Protein AF-0000000083132810 (afdb_homodimer)

pLDDT: mean 92.07, std 9.81, range [39.31, 98.69]

Structure (mmCIF, N/CA/C/O backbone):
data_AF-0000000083132810-model_v1
#
loop_
_entity.id
_entity.type
_entity.pdbx_description
1 polymer 'Uncharacterized protein'
#
loop_
_atom_site.group_PDB
_atom_site.id
_atom_site.type_symbol
_atom_site.label_atom_id
_atom_site.label_alt_id
_atom_site.label_comp_id
_atom_site.label_asym_id
_atom_site.label_entity_id
_atom_site.label_seq_id
_atom_site.pdbx_PDB_ins_code
_atom_site.Cartn_x
_atom_site.Cartn_y
_atom_site.Cartn_z
_atom_site.occupancy
_atom_site.B_iso_or_equiv
_atom_site.auth_seq_id
_atom_site.auth_comp_id
_atom_site.auth_asym_id
_atom_site.auth_atom_id
_atom_site.pdbx_PDB_model_num
ATOM 1 N N . MET A 1 1 ? 15.227 9.133 -7.102 1 39.31 1 MET A N 1
ATOM 2 C CA . MET A 1 1 ? 14.492 7.969 -6.605 1 39.31 1 MET A CA 1
ATOM 3 C C . MET A 1 1 ? 13.773 8.297 -5.301 1 39.31 1 MET A C 1
ATOM 5 O O . MET A 1 1 ? 14.383 8.812 -4.363 1 39.31 1 MET A O 1
ATOM 9 N N . GLY A 1 2 ? 12.531 8.625 -5.359 1 60.19 2 GLY A N 1
ATOM 10 C CA . GLY A 1 2 ? 12.016 9.273 -4.16 1 60.19 2 GLY A CA 1
ATOM 11 C C . GLY A 1 2 ? 12.32 8.492 -2.891 1 60.19 2 GLY A C 1
ATOM 12 O O . GLY A 1 2 ? 12.555 7.285 -2.938 1 60.19 2 GLY A O 1
ATOM 13 N N . GLN A 1 3 ? 12.664 9.102 -1.804 1 83.5 3 GLN A N 1
ATOM 14 C CA . GLN A 1 3 ? 13.07 8.5 -0.539 1 83.5 3 GLN A CA 1
ATOM 15 C C . GLN A 1 3 ? 11.984 7.578 0.009 1 83.5 3 GLN A C 1
ATOM 17 O O . GLN A 1 3 ? 10.797 7.914 -0.032 1 83.5 3 GLN A O 1
ATOM 22 N N . VAL A 1 4 ? 12.336 6.277 0.163 1 93.88 4 VAL A N 1
ATOM 23 C CA . VAL A 1 4 ? 11.43 5.332 0.803 1 93.88 4 VAL A CA 1
ATOM 24 C C . VAL A 1 4 ? 11.234 5.711 2.27 1 93.88 4 VAL A C 1
ATOM 26 O O . VAL A 1 4 ? 12.203 5.805 3.025 1 93.88 4 VAL A O 1
ATOM 29 N N . ARG A 1 5 ? 10.016 6.055 2.582 1 97 5 ARG A N 1
ATOM 30 C CA . ARG A 1 5 ? 9.664 6.492 3.93 1 97 5 ARG A CA 1
ATOM 31 C C . ARG A 1 5 ? 8.414 5.766 4.434 1 97 5 ARG A C 1
ATOM 33 O O . ARG A 1 5 ? 7.707 5.125 3.654 1 97 5 ARG A O 1
ATOM 40 N N . PRO A 1 6 ? 8.125 5.793 5.773 1 98.19 6 PRO A N 1
ATOM 41 C CA . PRO A 1 6 ? 6.934 5.141 6.32 1 98.19 6 PRO A CA 1
ATOM 42 C C . PRO A 1 6 ? 5.637 5.684 5.723 1 98.19 6 PRO A C 1
ATOM 44 O O . PRO A 1 6 ? 5.492 6.895 5.555 1 98.19 6 PRO A O 1
ATOM 47 N N . ALA A 1 7 ? 4.766 4.723 5.418 1 98.44 7 ALA A N 1
ATOM 48 C CA . ALA A 1 7 ? 3.451 5.105 4.914 1 98.44 7 ALA A CA 1
ATOM 49 C C . ALA A 1 7 ? 2.652 5.852 5.98 1 98.44 7 ALA A C 1
ATOM 51 O O . ALA A 1 7 ? 2.66 5.469 7.152 1 98.44 7 ALA A O 1
ATOM 52 N N . ALA A 1 8 ? 2.012 6.93 5.582 1 98.62 8 ALA A N 1
ATOM 53 C CA . ALA A 1 8 ? 1.156 7.676 6.5 1 98.62 8 ALA A CA 1
ATOM 54 C C . ALA A 1 8 ? -0.256 7.098 6.527 1 98.62 8 ALA A C 1
ATOM 56 O O . ALA A 1 8 ? -0.741 6.582 5.52 1 98.62 8 ALA A O 1
ATOM 57 N N . ARG A 1 9 ? -0.935 7.23 7.648 1 98.25 9 ARG A N 1
ATOM 58 C CA . ARG A 1 9 ? -2.285 6.73 7.879 1 98.25 9 ARG A CA 1
ATOM 59 C C . ARG A 1 9 ? -3.135 7.758 8.617 1 98.25 9 ARG A C 1
ATOM 61 O O . ARG A 1 9 ? -2.607 8.719 9.18 1 98.25 9 ARG A O 1
ATOM 68 N N . LYS A 1 10 ? -4.449 7.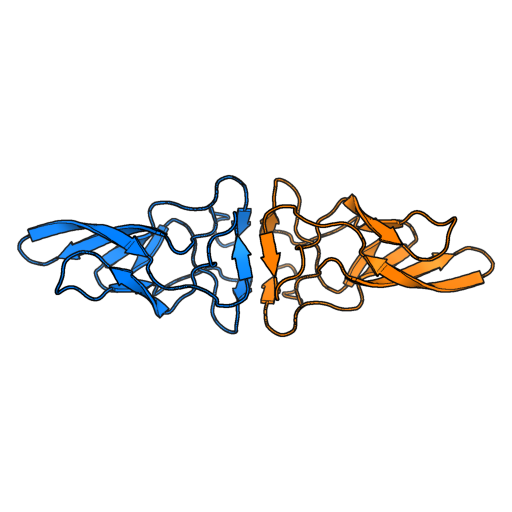535 8.461 1 97.94 10 LYS A N 1
ATOM 69 C CA . LYS A 1 10 ? -5.316 8.281 9.367 1 97.94 10 LYS A CA 1
ATOM 70 C C . LYS A 1 10 ? -4.84 8.164 10.812 1 97.94 10 LYS A C 1
ATOM 72 O O . LYS A 1 10 ? -4.523 7.062 11.273 1 97.94 10 LYS A O 1
ATOM 77 N N . GLY A 1 11 ? -4.797 9.289 11.484 1 96.62 11 GLY A N 1
ATOM 78 C CA . GLY A 1 11 ? -4.395 9.297 12.883 1 96.62 11 GLY A CA 1
ATOM 79 C C . GLY A 1 11 ? -2.932 9.648 13.086 1 96.62 11 GLY A C 1
ATOM 80 O O . GLY A 1 11 ? -2.518 10.008 14.188 1 96.62 11 GLY A O 1
ATOM 81 N N . ASP A 1 12 ? -2.104 9.539 12.086 1 97.94 12 ASP A N 1
ATOM 82 C CA . ASP A 1 12 ? -0.689 9.883 12.195 1 97.94 12 ASP A CA 1
ATOM 83 C C . ASP A 1 12 ? -0.506 11.375 12.469 1 97.94 12 ASP A C 1
ATOM 85 O O . ASP A 1 12 ? -1.326 12.188 12.047 1 97.94 12 ASP A O 1
ATOM 89 N N . SER A 1 13 ? 0.532 11.719 13.141 1 96.75 13 SER A N 1
ATOM 90 C CA . SER A 1 13 ? 0.801 13.086 13.594 1 96.75 13 SER A CA 1
ATOM 91 C C . SER A 1 13 ? 1.258 13.969 12.438 1 96.75 13 SER A C 1
ATOM 93 O O . SER A 1 13 ? 1.888 13.484 11.492 1 96.75 13 SER A O 1
ATOM 95 N N . THR A 1 14 ? 0.948 15.188 12.508 1 95.38 14 THR A N 1
ATOM 96 C CA . THR A 1 14 ? 1.347 16.203 11.547 1 95.38 14 THR A CA 1
ATOM 97 C C . THR A 1 14 ? 1.727 17.5 12.258 1 95.38 14 THR A C 1
ATOM 99 O O . THR A 1 14 ? 1.513 17.641 13.461 1 95.38 14 THR A O 1
ATOM 102 N N . THR A 1 15 ? 2.332 18.375 11.508 1 92.56 15 THR A N 1
ATOM 103 C CA . THR A 1 15 ? 2.605 19.719 11.984 1 92.56 15 THR A CA 1
ATOM 104 C C . THR A 1 15 ? 2.049 20.766 11.016 1 92.56 15 THR A C 1
ATOM 106 O O . THR A 1 15 ? 1.761 20.438 9.859 1 92.56 15 THR A O 1
ATOM 109 N N . ALA A 1 16 ? 1.765 21.859 11.492 1 89.25 16 ALA A N 1
ATOM 110 C CA . ALA A 1 16 ? 1.387 23.031 10.695 1 89.25 16 ALA A CA 1
ATOM 111 C C . ALA A 1 16 ? 2.066 24.297 11.211 1 89.25 16 ALA A C 1
ATOM 113 O O . ALA A 1 16 ? 2.303 24.438 12.414 1 89.25 16 ALA A O 1
ATOM 114 N N . ASN A 1 17 ? 2.42 25.125 10.336 1 88.69 17 ASN A N 1
ATOM 115 C CA . ASN A 1 17 ? 2.92 26.453 10.68 1 88.69 17 ASN A CA 1
ATOM 116 C C . ASN A 1 17 ? 1.828 27.516 10.57 1 88.69 17 ASN A C 1
ATOM 118 O O . ASN A 1 17 ? 1.388 27.844 9.469 1 88.69 17 ASN A O 1
ATOM 122 N N . VAL A 1 18 ? 1.399 28 11.727 1 82.25 18 VAL A N 1
ATOM 123 C CA . VAL A 1 18 ? 0.306 28.969 11.75 1 82.25 18 VAL A CA 1
ATOM 124 C C . VAL A 1 18 ? 0.846 30.344 12.102 1 82.25 18 VAL A C 1
ATOM 126 O O . VAL A 1 18 ? 1.66 30.484 13.016 1 82.25 18 VAL A O 1
ATOM 129 N N . ALA A 1 19 ? 0.43 31.219 11.32 1 81.69 19 ALA A N 1
ATOM 130 C CA . ALA A 1 19 ? 0.872 32.594 11.547 1 81.69 19 ALA A CA 1
ATOM 131 C C . ALA A 1 19 ? 0.627 33 12.992 1 81.69 19 ALA A C 1
ATOM 133 O O . ALA A 1 19 ? -0.44 32.75 13.555 1 81.69 19 ALA A O 1
ATOM 134 N N . ASN A 1 20 ? 1.601 33.688 13.648 1 83.88 20 ASN A N 1
ATOM 135 C CA . ASN A 1 20 ? 1.548 34.312 14.969 1 83.88 20 ASN A CA 1
ATOM 136 C C . ASN A 1 20 ? 1.507 33.25 16.078 1 83.88 20 ASN A C 1
ATOM 138 O O . ASN A 1 20 ? 1.539 33.594 17.266 1 83.88 20 ASN A O 1
ATOM 142 N N . ILE A 1 21 ? 1.233 32.094 15.852 1 81.75 21 ILE A N 1
ATOM 143 C CA . ILE A 1 21 ? 1.185 31.016 16.859 1 81.75 21 ILE A CA 1
ATOM 144 C C . ILE A 1 21 ? 2.465 30.188 16.781 1 81.75 21 ILE A C 1
ATOM 146 O O . ILE A 1 21 ? 3.029 29.828 17.828 1 81.75 21 ILE A O 1
ATOM 150 N N . GLY A 1 22 ? 2.982 29.938 15.531 1 87.38 22 GLY A N 1
ATOM 151 C CA . GLY A 1 22 ? 4.137 29.078 15.328 1 87.38 22 GLY A CA 1
ATOM 152 C C . GLY A 1 22 ? 3.768 27.672 14.867 1 87.38 22 GLY A C 1
ATOM 153 O O . GLY A 1 22 ? 2.756 27.484 14.188 1 87.38 22 GLY A O 1
ATOM 154 N N . VAL A 1 23 ? 4.645 26.703 15.156 1 88.06 23 VAL A N 1
ATOM 155 C CA . VAL A 1 23 ? 4.434 25.312 14.742 1 88.06 23 VAL A CA 1
ATOM 156 C C . VAL A 1 23 ? 3.482 24.625 15.719 1 88.06 23 VAL A C 1
ATOM 158 O O . VAL A 1 23 ? 3.707 24.641 16.938 1 88.06 23 VAL A O 1
ATOM 161 N N . ILE A 1 24 ? 2.412 24.141 15.18 1 88.88 24 ILE A N 1
ATOM 162 C CA . ILE A 1 24 ? 1.468 23.406 16.016 1 88.88 24 ILE A CA 1
ATOM 163 C C . ILE A 1 24 ? 1.356 21.969 15.523 1 88.88 24 ILE A C 1
ATOM 165 O O . ILE A 1 24 ? 1.642 21.688 14.359 1 88.88 24 ILE A O 1
ATOM 169 N N . GLY A 1 25 ? 0.941 21.078 16.484 1 90.94 25 GLY A N 1
ATOM 170 C CA . GLY A 1 25 ? 0.773 19.672 16.156 1 90.94 25 GLY A CA 1
ATOM 171 C C . GLY A 1 25 ? -0.665 19.297 15.859 1 90.94 25 GLY A C 1
ATOM 172 O O . GLY A 1 25 ? -1.597 19.922 16.375 1 90.94 25 GLY A O 1
ATOM 173 N N . GLY A 1 26 ? -0.795 18.328 14.953 1 92.5 26 GLY A N 1
ATOM 174 C CA . GLY A 1 26 ? -2.088 17.734 14.641 1 92.5 26 GLY A CA 1
ATOM 175 C C . GLY A 1 26 ? -1.996 16.297 14.188 1 92.5 26 GLY A C 1
ATOM 176 O O . GLY A 1 26 ? -1.028 15.602 14.5 1 92.5 26 GLY A O 1
ATOM 177 N N . HIS A 1 27 ? -3.131 15.844 13.648 1 94.44 27 HIS A N 1
ATOM 178 C CA . HIS A 1 27 ? -3.164 14.469 13.141 1 94.44 27 HIS A CA 1
ATOM 179 C C . HIS A 1 27 ? -4.016 14.375 11.875 1 94.44 27 HIS A C 1
ATOM 181 O O . HIS A 1 27 ? -4.914 15.188 11.664 1 94.44 27 HIS A O 1
ATOM 187 N N . LEU A 1 28 ? -3.674 13.406 11.008 1 96.12 28 LEU A N 1
ATOM 188 C CA . LEU A 1 28 ? -4.48 13.148 9.812 1 96.12 28 LEU A CA 1
ATOM 189 C C . LEU A 1 28 ? -5.848 12.594 10.195 1 96.12 28 LEU A C 1
ATOM 191 O O . LEU A 1 28 ? -5.949 11.719 11.062 1 96.12 28 LEU A O 1
ATOM 195 N N . ILE A 1 29 ? -6.93 13.086 9.531 1 95.06 29 ILE A N 1
ATOM 196 C CA . ILE A 1 29 ? -8.266 12.602 9.852 1 95.06 29 ILE A CA 1
ATOM 197 C C . ILE A 1 29 ? -8.883 11.945 8.625 1 95.06 29 ILE A C 1
ATOM 199 O O . ILE A 1 29 ? -9.891 11.242 8.727 1 95.06 29 ILE A O 1
ATOM 203 N N . GLY A 1 30 ? -8.312 12.164 7.465 1 95.38 30 GLY A N 1
ATOM 204 C CA . GLY A 1 30 ? -8.766 11.5 6.254 1 95.38 30 GLY A CA 1
ATOM 205 C C . GLY A 1 30 ? -7.938 10.281 5.902 1 95.38 30 GLY A C 1
ATOM 206 O O . GLY A 1 30 ? -6.844 10.086 6.434 1 95.38 30 GLY A O 1
ATOM 207 N N . GLY A 1 31 ? -8.523 9.477 4.945 1 97.31 31 GLY A N 1
ATOM 208 C CA . GLY A 1 31 ? -7.848 8.273 4.477 1 97.31 31 GLY A CA 1
ATOM 209 C C . GLY A 1 31 ? -8.688 7.465 3.504 1 97.31 31 GLY A C 1
ATOM 210 O O . GLY A 1 31 ? -9.844 7.805 3.24 1 97.31 31 GLY A O 1
ATOM 211 N N . SER A 1 32 ? -8.062 6.488 2.969 1 98.12 32 SER A N 1
ATOM 212 C CA . SER A 1 32 ? -8.711 5.617 1.99 1 98.12 32 SER A CA 1
ATOM 213 C C . SER A 1 32 ? -9.867 4.852 2.611 1 98.12 32 SER A C 1
ATOM 215 O O . SER A 1 32 ? -9.789 4.41 3.76 1 98.12 32 SER A O 1
ATOM 217 N N . PRO A 1 33 ? -10.984 4.59 1.935 1 96.69 33 PRO A N 1
ATOM 218 C CA . PRO A 1 33 ? -12.102 3.809 2.469 1 96.69 33 PRO A CA 1
ATOM 219 C C . PRO A 1 33 ? -11.852 2.303 2.4 1 96.69 33 PRO A C 1
ATOM 221 O O . PRO A 1 33 ? -12.578 1.524 3.023 1 96.69 33 PRO A O 1
ATOM 224 N N . ASP A 1 34 ? -10.883 1.839 1.678 1 95.75 34 ASP A N 1
ATOM 225 C CA . ASP A 1 34 ? -10.789 0.399 1.452 1 95.75 34 ASP A CA 1
ATOM 226 C C . ASP A 1 34 ? -9.336 -0.065 1.46 1 95.75 34 ASP A C 1
ATOM 228 O O . ASP A 1 34 ? -9.047 -1.209 1.105 1 95.75 34 ASP A O 1
ATOM 232 N N . VAL A 1 35 ? -8.359 0.734 1.663 1 96.62 35 VAL A N 1
ATOM 233 C CA . VAL A 1 35 ? -6.957 0.383 1.864 1 96.62 35 VAL A CA 1
ATOM 234 C C . VAL A 1 35 ? -6.551 0.676 3.307 1 96.62 35 VAL A C 1
ATOM 236 O O . VAL A 1 35 ? -6.613 1.823 3.756 1 96.62 35 VAL A O 1
ATOM 239 N N . PHE A 1 36 ? -6.164 -0.345 4.059 1 96.88 36 PHE A N 1
ATOM 240 C CA . PHE A 1 36 ? -5.836 -0.23 5.477 1 96.88 36 PHE A CA 1
ATOM 241 C C . PHE A 1 36 ? -4.41 -0.7 5.742 1 96.88 36 PHE A C 1
ATOM 243 O O . PHE A 1 36 ? -4.012 -1.772 5.281 1 96.88 36 PHE A O 1
ATOM 250 N N . ILE A 1 37 ? -3.707 0.094 6.398 1 96.81 37 ILE A N 1
ATOM 251 C CA . ILE A 1 37 ? -2.34 -0.188 6.82 1 96.81 37 ILE A CA 1
ATOM 252 C C . ILE A 1 37 ? -2.266 -0.218 8.344 1 96.81 37 ILE A C 1
ATOM 254 O O . ILE A 1 37 ? -2.529 0.79 9.008 1 96.81 37 ILE A O 1
ATOM 258 N N . ASN A 1 38 ? -1.881 -1.343 8.898 1 96.06 38 ASN A N 1
ATOM 259 C CA . ASN A 1 38 ? -1.898 -1.531 10.344 1 96.06 38 ASN A CA 1
ATOM 260 C C . ASN A 1 38 ? -3.273 -1.23 10.93 1 96.06 38 ASN A C 1
ATOM 262 O O . ASN A 1 38 ? -3.383 -0.551 11.953 1 96.06 38 ASN A O 1
ATOM 266 N N . LYS A 1 39 ? -4.289 -1.538 10.156 1 93.19 39 LYS A N 1
ATOM 267 C CA . LYS A 1 39 ? -5.691 -1.463 10.555 1 93.19 39 LYS A CA 1
ATOM 268 C C . LYS A 1 39 ? -6.188 -0.02 10.555 1 93.19 39 LYS A C 1
ATOM 270 O O . LYS A 1 39 ? -7.25 0.277 11.109 1 93.19 39 LYS A O 1
ATOM 275 N N . GLN A 1 40 ? -5.473 0.891 10.102 1 97.5 40 GLN A N 1
ATOM 276 C CA . GLN A 1 40 ? -5.879 2.281 9.914 1 97.5 40 GLN A CA 1
ATOM 277 C C . GLN A 1 40 ? -5.996 2.625 8.43 1 97.5 40 GLN A C 1
ATOM 279 O O . GLN A 1 40 ? -5.234 2.117 7.605 1 97.5 40 GLN A O 1
ATOM 284 N N . PRO A 1 41 ? -6.906 3.498 8.047 1 98.31 41 PRO A N 1
ATOM 285 C CA . PRO A 1 41 ? -6.992 3.914 6.641 1 98.31 41 PRO A CA 1
ATOM 286 C C . PRO A 1 41 ? -5.711 4.582 6.145 1 98.31 41 PRO A C 1
ATOM 288 O O . PRO A 1 41 ? -5.129 5.41 6.848 1 98.31 41 PRO A O 1
ATOM 291 N N . ALA A 1 42 ? -5.285 4.16 4.969 1 98.44 42 ALA A N 1
ATOM 292 C CA . ALA A 1 42 ? -4.117 4.781 4.352 1 98.44 42 ALA A CA 1
ATOM 293 C C . ALA A 1 42 ? -4.398 6.234 3.98 1 98.44 42 ALA A C 1
ATOM 295 O O . ALA A 1 42 ? -5.465 6.551 3.449 1 98.44 42 ALA A O 1
ATOM 296 N N . ALA A 1 43 ? -3.488 7.117 4.281 1 98.5 43 ALA A N 1
ATOM 297 C CA . ALA A 1 43 ? -3.643 8.523 3.932 1 98.5 43 ALA A CA 1
ATOM 298 C C . ALA A 1 43 ? -3.121 8.805 2.525 1 98.5 43 ALA A C 1
ATOM 300 O O . ALA A 1 43 ? -2.178 8.156 2.066 1 98.5 43 ALA A O 1
ATOM 301 N N . ARG A 1 44 ? -3.674 9.805 1.844 1 98.19 44 ARG A N 1
ATOM 302 C CA . ARG A 1 44 ? -3.35 10.18 0.472 1 98.19 44 ARG A CA 1
ATOM 303 C C . ARG A 1 44 ? -3.238 11.695 0.333 1 98.19 44 ARG A C 1
ATOM 305 O O . ARG A 1 44 ? -3.617 12.438 1.241 1 98.19 44 ARG A O 1
ATOM 312 N N . VAL A 1 45 ? -2.617 12.055 -0.756 1 98.12 45 VAL A N 1
ATOM 313 C CA . VAL A 1 45 ? -2.66 13.469 -1.11 1 98.12 45 VAL A CA 1
ATOM 314 C C . VAL A 1 45 ? -4.109 13.961 -1.112 1 98.12 45 VAL A C 1
ATOM 316 O O . VAL A 1 45 ? -5 13.266 -1.609 1 98.12 45 VAL A O 1
ATOM 319 N N . GLN A 1 46 ? -4.312 15.148 -0.512 1 96.88 46 GLN A N 1
ATOM 320 C CA . GLN A 1 46 ? -5.582 15.859 -0.426 1 96.88 46 GLN A CA 1
ATOM 321 C C . GLN A 1 46 ? -6.395 15.398 0.782 1 96.88 46 GLN A C 1
ATOM 323 O O . GLN A 1 46 ? -7.438 15.969 1.091 1 96.88 46 GLN A O 1
ATOM 328 N N . ASP A 1 47 ? -6.008 14.336 1.447 1 97.06 47 ASP A N 1
ATOM 329 C CA . ASP A 1 47 ? -6.652 13.992 2.711 1 97.06 47 ASP A CA 1
ATOM 330 C C . ASP A 1 47 ? -6.398 15.07 3.766 1 97.06 47 ASP A C 1
ATOM 332 O O . ASP A 1 47 ? -5.316 15.648 3.822 1 97.06 47 ASP A O 1
ATOM 336 N N . ALA A 1 48 ? -7.355 15.273 4.625 1 93.75 48 ALA A N 1
ATOM 337 C CA . ALA A 1 48 ? -7.348 16.391 5.57 1 93.75 48 ALA A CA 1
ATOM 338 C C . ALA A 1 48 ? -6.598 16.016 6.844 1 93.75 48 ALA A C 1
ATOM 340 O O . ALA A 1 48 ? -6.523 14.844 7.215 1 93.75 48 ALA A O 1
ATOM 341 N N . GLY A 1 49 ? -5.957 17 7.406 1 91.75 49 GLY A N 1
ATOM 342 C CA . GLY A 1 49 ? -5.457 16.969 8.766 1 91.75 49 GLY A CA 1
ATOM 343 C C . GLY A 1 49 ? -6.18 17.922 9.695 1 91.75 49 GLY A C 1
ATOM 344 O O . GLY A 1 49 ? -6.75 18.922 9.242 1 91.75 49 GLY A O 1
ATOM 345 N N . GLN A 1 50 ? -6.234 17.531 10.984 1 86.56 50 GLN A N 1
ATOM 346 C CA . GLN A 1 50 ? -6.891 18.375 11.984 1 86.56 50 GLN A CA 1
ATOM 347 C C . GLN A 1 50 ? -5.895 18.891 13.016 1 86.56 50 GLN A C 1
ATOM 349 O O . GLN A 1 50 ? -5.047 18.125 13.5 1 86.56 50 GLN A O 1
ATOM 354 N N . TYR A 1 51 ? -5.902 20.016 13.32 1 77.69 51 TYR A N 1
ATOM 355 C CA . TYR A 1 51 ? -5.047 20.656 14.312 1 77.69 51 TYR A CA 1
ATOM 356 C C . TYR A 1 51 ? -5.879 21.266 15.43 1 77.69 51 TYR A C 1
ATOM 358 O O . TYR A 1 51 ? -5.883 20.766 16.562 1 77.69 51 TYR A O 1
ATOM 366 N N . CYS A 1 52 ? -6.211 22.484 15.188 1 68.62 52 CYS A N 1
ATOM 367 C CA . CYS A 1 52 ? -7.145 23.188 16.062 1 68.62 52 CYS A CA 1
ATOM 368 C C . CYS A 1 52 ? -8.422 23.562 15.32 1 68.62 52 CYS A C 1
ATOM 370 O O . CYS A 1 52 ? -8.508 23.375 14.109 1 68.62 52 CYS A O 1
ATOM 372 N N . ILE A 1 53 ? -9.461 23.719 15.969 1 61.12 53 ILE A N 1
ATOM 373 C CA . ILE A 1 53 ? -10.844 23.891 15.539 1 61.12 53 ILE A CA 1
ATOM 374 C C . ILE A 1 53 ? -10.891 24.719 14.258 1 61.12 53 ILE A C 1
ATOM 376 O O . ILE A 1 53 ? -11.727 24.484 13.383 1 61.12 53 ILE A O 1
ATOM 380 N N . ALA A 1 54 ? -9.961 25.453 13.961 1 64.12 54 ALA A N 1
ATOM 381 C CA . ALA A 1 54 ? -10.219 26.391 12.875 1 64.12 54 ALA A CA 1
ATOM 382 C C . ALA A 1 54 ? -9.211 26.219 11.742 1 64.12 54 ALA A C 1
ATOM 384 O O . ALA A 1 54 ? -9.188 27 10.797 1 64.12 54 ALA A O 1
ATOM 385 N N . VAL A 1 55 ? -8.336 25.281 11.859 1 66.81 55 VAL A N 1
ATOM 386 C CA . VAL A 1 55 ? -7.285 25.25 10.852 1 66.81 55 VAL A CA 1
ATOM 387 C C . VAL A 1 55 ? -7.395 23.969 10.039 1 66.81 55 VAL A C 1
ATOM 389 O O . VAL A 1 55 ? -7.324 22.859 10.586 1 66.81 55 VAL A O 1
ATOM 392 N N . ILE A 1 56 ? -7.848 24.172 8.789 1 73.38 56 ILE A N 1
ATOM 393 C CA . ILE A 1 56 ? -7.93 23.047 7.867 1 73.38 56 ILE A CA 1
ATOM 394 C C . ILE A 1 56 ? -6.566 22.812 7.211 1 73.38 56 ILE A C 1
ATOM 396 O O . ILE A 1 56 ? -5.883 23.766 6.84 1 73.38 56 ILE A O 1
ATOM 400 N N . ASN A 1 57 ? -6.09 21.672 7.172 1 85.31 57 ASN A N 1
ATOM 401 C CA . ASN A 1 57 ? -4.84 21.266 6.543 1 85.31 57 ASN A CA 1
ATOM 402 C C . ASN A 1 57 ? -5.023 20.031 5.668 1 85.31 57 ASN A C 1
ATOM 404 O O . ASN A 1 57 ? -5.984 19.281 5.844 1 85.31 57 ASN A O 1
ATOM 408 N N . GLN A 1 58 ? -4.23 19.969 4.586 1 93.31 58 GLN A N 1
ATOM 409 C CA . GLN A 1 58 ? -4.309 18.797 3.725 1 93.31 58 GLN A CA 1
ATOM 410 C C . GLN A 1 58 ? -2.924 18.375 3.242 1 93.31 58 GLN A C 1
ATOM 412 O O . GLN A 1 58 ? -2.027 19.219 3.107 1 93.31 58 GLN A O 1
ATOM 417 N N . VAL A 1 59 ? -2.797 17.141 2.998 1 96.69 59 VAL A N 1
ATOM 418 C CA . VAL A 1 59 ? -1.56 16.625 2.418 1 96.69 59 VAL A CA 1
ATOM 419 C C . VAL A 1 59 ? -1.411 17.141 0.987 1 96.69 59 VAL A C 1
ATOM 421 O O . VAL A 1 59 ? -2.359 17.094 0.201 1 96.69 59 VAL A O 1
ATOM 424 N N . THR A 1 60 ? -0.232 17.625 0.642 1 96.62 60 THR A N 1
ATOM 425 C CA . THR A 1 60 ? -0.077 18.234 -0.675 1 96.62 60 THR A CA 1
ATOM 426 C C . THR A 1 60 ? 0.918 17.453 -1.521 1 96.62 60 THR A C 1
ATOM 428 O O . THR A 1 60 ? 0.979 17.625 -2.74 1 96.62 60 THR A O 1
ATOM 431 N N . GLU A 1 61 ? 1.688 16.609 -0.89 1 95.81 61 GLU A N 1
ATOM 432 C CA . GLU A 1 61 ? 2.662 15.781 -1.604 1 95.81 61 GLU A CA 1
ATOM 433 C C . GLU A 1 61 ? 2.674 14.352 -1.075 1 95.81 61 GLU A C 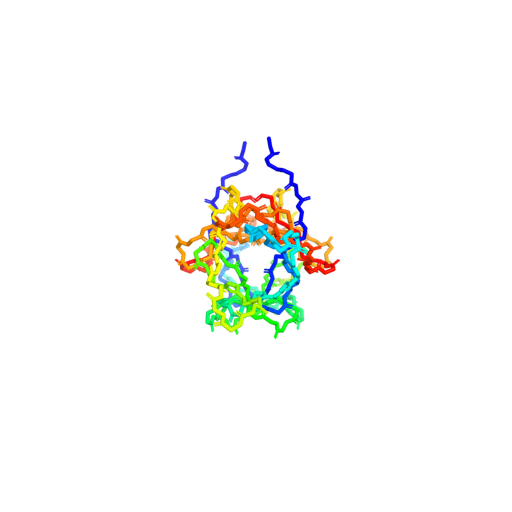1
ATOM 435 O O . GLU A 1 61 ? 2.463 14.125 0.117 1 95.81 61 GLU A O 1
ATOM 440 N N . GLY A 1 62 ? 2.938 13.414 -2.004 1 95.81 62 GLY A N 1
ATOM 441 C CA . GLY A 1 62 ? 2.949 12.008 -1.62 1 95.81 62 GLY A CA 1
ATOM 442 C C . GLY A 1 62 ? 3.949 11.188 -2.406 1 95.81 62 GLY A C 1
ATOM 443 O O . GLY A 1 62 ? 4.93 11.719 -2.928 1 95.81 62 GLY A O 1
ATOM 444 N N . ALA A 1 63 ? 3.812 9.938 -2.35 1 95.81 63 ALA A N 1
ATOM 445 C CA . ALA A 1 63 ? 4.691 8.977 -3.018 1 95.81 63 ALA A CA 1
ATOM 446 C C . ALA A 1 63 ? 4.707 9.211 -4.523 1 95.81 63 ALA A C 1
ATOM 448 O O . ALA A 1 63 ? 3.705 9.625 -5.109 1 95.81 63 ALA A O 1
ATOM 449 N N . GLN A 1 64 ? 5.789 8.859 -5.121 1 92.5 64 GLN A N 1
ATOM 450 C CA . GLN A 1 64 ? 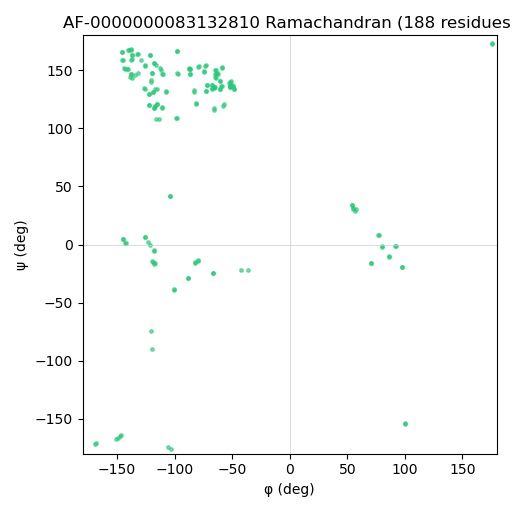5.941 9.078 -6.555 1 92.5 64 GLN A CA 1
ATOM 451 C C . GLN A 1 64 ? 5.402 7.895 -7.355 1 92.5 64 GLN A C 1
ATOM 453 O O . GLN A 1 64 ? 4.945 8.062 -8.484 1 92.5 64 GLN A O 1
ATOM 458 N N . THR A 1 65 ? 5.438 6.734 -6.793 1 94 65 THR A N 1
ATOM 459 C CA . THR A 1 65 ? 5.125 5.543 -7.578 1 94 65 THR A CA 1
ATOM 460 C C . THR A 1 65 ? 4.02 4.73 -6.91 1 94 65 THR A C 1
ATOM 462 O O . THR A 1 65 ? 3.824 3.557 -7.234 1 94 65 THR A O 1
ATOM 465 N N . VAL A 1 66 ? 3.443 5.184 -5.902 1 95.44 66 VAL A N 1
ATOM 466 C CA . VAL A 1 66 ? 2.373 4.488 -5.191 1 95.44 66 VAL A CA 1
ATOM 467 C C . VAL A 1 66 ? 1.093 5.32 -5.25 1 95.44 66 VAL A C 1
ATOM 469 O O . VAL A 1 66 ? 1.053 6.445 -4.746 1 95.44 66 VAL A O 1
ATOM 472 N N . PHE A 1 67 ? 0.054 4.812 -5.855 1 96.31 67 PHE A N 1
ATOM 473 C CA . PHE A 1 67 ? -1.237 5.48 -5.98 1 96.31 67 PHE A CA 1
ATOM 474 C C . PHE A 1 67 ? -2.334 4.664 -5.305 1 96.31 67 PHE A C 1
ATOM 476 O O . PHE A 1 67 ? -2.418 3.449 -5.5 1 96.31 67 PHE A O 1
ATOM 483 N N . ILE A 1 68 ? -3.082 5.293 -4.527 1 97.56 68 ILE A N 1
ATOM 484 C CA . ILE A 1 68 ? -4.207 4.688 -3.822 1 97.56 68 ILE A CA 1
ATOM 485 C C . ILE A 1 68 ? -5.492 5.434 -4.168 1 97.56 68 ILE A C 1
ATOM 487 O O . ILE A 1 68 ? -5.625 6.625 -3.877 1 97.56 68 ILE A O 1
ATOM 491 N N . ASN A 1 69 ? -6.445 4.758 -4.734 1 97.31 69 ASN A N 1
ATOM 492 C CA . ASN A 1 69 ? -7.719 5.352 -5.125 1 97.31 69 ASN A CA 1
ATOM 493 C C . ASN A 1 69 ? -7.52 6.562 -6.031 1 97.31 69 ASN A C 1
ATOM 495 O O . ASN A 1 69 ? -8.188 7.586 -5.859 1 97.31 69 ASN A O 1
ATOM 499 N N . GLY A 1 70 ? -6.5 6.48 -6.77 1 95.81 70 GLY A N 1
ATOM 500 C CA . GLY A 1 70 ? -6.293 7.512 -7.777 1 95.81 70 GLY A CA 1
ATOM 501 C C . GLY A 1 70 ? -5.453 8.672 -7.281 1 95.81 70 GLY A C 1
ATOM 502 O O . GLY A 1 70 ? -5.176 9.609 -8.039 1 95.81 70 GLY A O 1
ATOM 503 N N . LYS A 1 71 ? -5.043 8.672 -6.098 1 97.62 71 LYS A N 1
ATOM 504 C CA . LYS A 1 71 ? -4.227 9.727 -5.508 1 97.62 71 LYS A CA 1
ATOM 505 C C . LYS A 1 71 ? -2.885 9.188 -5.027 1 97.62 71 LYS A C 1
ATOM 507 O O . LYS A 1 71 ? -2.799 8.039 -4.578 1 97.62 71 LYS A O 1
ATOM 512 N N . PRO A 1 72 ? -1.837 9.969 -5.078 1 97.5 72 PRO A N 1
ATOM 513 C CA . PRO A 1 72 ? -0.577 9.523 -4.48 1 97.5 72 PRO A CA 1
ATOM 514 C C . PRO A 1 72 ? -0.698 9.25 -2.984 1 97.5 72 PRO A C 1
ATOM 516 O O . PRO A 1 72 ? -1.377 9.992 -2.27 1 97.5 72 PRO A O 1
ATOM 519 N N . ALA A 1 73 ? -0.029 8.211 -2.582 1 97.88 73 ALA A N 1
ATOM 520 C CA . ALA A 1 73 ? -0.031 7.871 -1.161 1 97.88 73 ALA A CA 1
ATOM 521 C C . ALA A 1 73 ? 0.798 8.867 -0.358 1 97.88 73 ALA A C 1
ATOM 523 O O . ALA A 1 73 ? 1.867 9.297 -0.801 1 97.88 73 ALA A O 1
ATOM 524 N N . ALA A 1 74 ? 0.249 9.25 0.778 1 98.12 74 ALA A N 1
ATOM 525 C CA . ALA A 1 74 ? 1.024 10.086 1.687 1 98.12 74 ALA A CA 1
ATOM 526 C C . ALA A 1 74 ? 2.027 9.258 2.48 1 98.12 74 ALA A C 1
ATOM 528 O O . ALA A 1 74 ? 1.792 8.078 2.748 1 98.12 74 ALA A O 1
ATOM 529 N N . LYS A 1 75 ? 3.119 9.859 2.916 1 98.19 75 LYS A N 1
ATOM 530 C CA . LYS A 1 75 ? 4.16 9.211 3.713 1 98.19 75 LYS A CA 1
ATOM 531 C C . LYS A 1 75 ? 4.766 10.188 4.719 1 98.19 75 LYS A C 1
ATOM 533 O O . LYS A 1 75 ? 4.508 11.398 4.652 1 98.19 75 LYS A O 1
ATOM 538 N N . LYS A 1 76 ? 5.469 9.664 5.645 1 97.94 76 LYS A N 1
ATOM 539 C CA . LYS A 1 76 ? 6.195 10.539 6.559 1 97.94 76 LYS A CA 1
ATOM 540 C C . LYS A 1 76 ? 7 11.586 5.789 1 97.94 76 LYS A C 1
ATOM 542 O O . LYS A 1 76 ? 7.625 11.273 4.773 1 97.94 76 LYS A O 1
ATOM 547 N N . THR A 1 77 ? 6.914 12.82 6.297 1 96.81 77 THR A N 1
ATOM 548 C CA . THR A 1 77 ? 7.594 14.008 5.793 1 96.81 77 THR A CA 1
ATOM 549 C C . THR A 1 77 ? 6.859 14.578 4.582 1 96.81 77 THR A C 1
ATOM 551 O O . THR A 1 77 ? 7.316 15.547 3.971 1 96.81 77 THR A O 1
ATOM 554 N N . SER A 1 78 ? 5.789 13.945 4.152 1 97.19 78 SER A N 1
ATOM 555 C CA . SER A 1 78 ? 4.953 14.57 3.135 1 97.19 78 SER A CA 1
ATOM 556 C C . SER A 1 78 ? 4.555 15.984 3.545 1 97.19 78 SER A C 1
ATOM 558 O O . SER A 1 78 ? 4.238 16.234 4.711 1 97.19 78 SER A O 1
ATOM 560 N N . SER A 1 79 ? 4.574 16.891 2.627 1 96.19 79 SER A N 1
ATOM 561 C CA . SER A 1 79 ? 4.227 18.281 2.883 1 96.19 79 SER A CA 1
ATOM 562 C C . SER A 1 79 ? 2.729 18.453 3.098 1 96.19 79 SER A C 1
ATOM 564 O O . SER A 1 79 ? 1.927 17.703 2.543 1 96.19 79 SER A O 1
ATOM 566 N N . MET A 1 80 ? 2.463 19.5 3.828 1 93.69 80 MET A N 1
ATOM 567 C CA . MET A 1 80 ? 1.081 19.906 4.086 1 93.69 80 MET A CA 1
ATOM 568 C C . MET A 1 80 ? 0.822 21.328 3.594 1 93.69 80 MET A C 1
ATOM 570 O O . MET A 1 80 ? 1.763 22.078 3.336 1 93.69 80 MET A O 1
ATOM 574 N N . SER A 1 81 ? -0.43 21.703 3.441 1 91.75 81 SER A N 1
ATOM 575 C CA . SER A 1 81 ? -0.807 22.984 2.861 1 91.75 81 SER A CA 1
ATOM 576 C C . SER A 1 81 ? -0.397 24.141 3.764 1 91.75 81 SER A C 1
ATOM 578 O O . SER A 1 81 ? -0.232 25.281 3.299 1 91.75 81 SER A O 1
ATOM 580 N N . LEU A 1 82 ? -0.211 24.078 5.039 1 88.06 82 LEU A N 1
ATOM 581 C CA . LEU A 1 82 ? 0.21 25.156 5.93 1 88.06 82 LEU A CA 1
ATOM 582 C C . LEU A 1 82 ? 1.675 24.984 6.324 1 88.06 82 LEU A C 1
ATOM 584 O O . LEU A 1 82 ? 2.018 25.078 7.504 1 88.06 82 LEU A O 1
ATOM 588 N N . SER A 1 83 ? 2.482 24.625 5.395 1 87.31 83 SER A N 1
ATOM 589 C CA . SER A 1 83 ? 3.932 24.484 5.508 1 87.31 83 SER A CA 1
ATOM 590 C C . SER A 1 83 ? 4.312 23.516 6.617 1 87.31 83 SER A C 1
ATOM 592 O O . SER A 1 83 ? 5.344 23.688 7.27 1 87.31 83 SER A O 1
ATOM 594 N N . GLY A 1 84 ? 3.479 22.625 6.855 1 90.31 84 GLY A N 1
ATOM 595 C CA . GLY A 1 84 ? 3.771 21.516 7.762 1 90.31 84 GLY A CA 1
ATOM 596 C C . GLY A 1 84 ? 4.078 20.219 7.039 1 90.31 84 GLY A C 1
ATOM 597 O O . GLY A 1 84 ? 4.312 20.219 5.828 1 90.31 84 GLY A O 1
ATOM 598 N N . GLN A 1 85 ? 4.254 19.219 7.875 1 94.88 85 GLN A N 1
ATOM 599 C CA . GLN A 1 85 ? 4.543 17.906 7.312 1 94.88 85 GLN A CA 1
ATOM 600 C C . GLN A 1 85 ? 3.904 16.797 8.148 1 94.88 85 GLN A C 1
ATOM 602 O O . GLN A 1 85 ? 3.574 17 9.312 1 94.88 85 GLN A O 1
ATOM 607 N N . VAL A 1 86 ? 3.752 15.672 7.488 1 97.06 86 VAL A N 1
ATOM 608 C CA . VAL A 1 86 ? 3.43 14.453 8.227 1 97.06 86 VAL A CA 1
ATOM 609 C C . VAL A 1 86 ? 4.66 13.969 8.992 1 97.06 86 VAL A C 1
ATOM 611 O O . VAL A 1 86 ? 5.742 13.828 8.414 1 97.06 86 VAL A O 1
ATOM 614 N N . THR A 1 87 ? 4.461 13.641 10.328 1 97.12 87 THR A N 1
ATOM 615 C CA . THR A 1 87 ? 5.672 13.422 11.109 1 97.12 87 THR A CA 1
ATOM 616 C C . THR A 1 87 ? 5.727 11.984 11.633 1 97.12 87 THR A C 1
ATOM 618 O O . THR A 1 87 ? 6.719 11.578 12.242 1 97.12 87 THR A O 1
ATOM 621 N N . SER A 1 88 ? 4.723 11.211 11.43 1 97.81 88 SER A N 1
ATOM 622 C CA . SER A 1 88 ? 4.742 9.797 11.789 1 97.81 88 SER A CA 1
ATOM 623 C C . SER A 1 88 ? 4.102 8.938 10.703 1 97.81 88 SER A C 1
ATOM 625 O O . SER A 1 88 ? 3.502 9.461 9.766 1 97.81 88 SER A O 1
ATOM 627 N N . GLY A 1 89 ? 4.301 7.617 10.828 1 97.94 89 GLY A N 1
ATOM 628 C CA . GLY A 1 89 ? 3.793 6.668 9.852 1 97.94 89 GLY A CA 1
ATOM 629 C C . GLY A 1 89 ? 3.893 5.227 10.312 1 97.94 89 GLY A C 1
ATOM 630 O O . GLY A 1 89 ? 4.168 4.961 11.484 1 97.94 89 GLY A O 1
ATOM 631 N N . SER A 1 90 ? 3.623 4.363 9.438 1 98.38 90 SER A N 1
ATOM 632 C CA . SER A 1 90 ? 3.6 2.932 9.711 1 98.38 90 SER A CA 1
ATOM 633 C C . SER A 1 90 ? 4.977 2.428 10.133 1 98.38 90 SER A C 1
ATOM 635 O O . SER A 1 90 ? 5.996 2.873 9.602 1 98.38 90 SER A O 1
ATOM 637 N N . ALA A 1 91 ? 5.07 1.438 11.016 1 96.88 91 ALA A N 1
ATOM 638 C CA . ALA A 1 91 ? 6.332 0.869 11.477 1 96.88 91 ALA A CA 1
ATOM 639 C C . ALA A 1 91 ? 6.859 -0.169 10.484 1 96.88 91 ALA A C 1
ATOM 641 O O . ALA A 1 91 ? 8.031 -0.54 10.531 1 96.88 91 ALA A O 1
ATOM 642 N N . ASP A 1 92 ? 6.094 -0.65 9.562 1 96.56 92 ASP A N 1
ATOM 643 C CA . ASP A 1 92 ? 6.547 -1.789 8.766 1 96.56 92 ASP A CA 1
ATOM 644 C C . ASP A 1 92 ? 6.047 -1.688 7.328 1 96.56 92 ASP A C 1
ATOM 646 O O . ASP A 1 92 ? 6.09 -2.668 6.578 1 96.56 92 ASP A O 1
ATOM 650 N N . VAL A 1 93 ? 5.398 -0.635 6.965 1 96.69 93 VAL A N 1
ATOM 651 C CA . VAL A 1 93 ? 5.031 -0.37 5.578 1 96.69 93 VAL A CA 1
ATOM 652 C C . VAL A 1 93 ? 5.754 0.876 5.078 1 96.69 93 VAL A C 1
ATOM 654 O O . VAL A 1 93 ? 5.574 1.968 5.621 1 96.69 93 VAL A O 1
ATOM 657 N N . PHE A 1 94 ? 6.516 0.756 4.059 1 96.25 94 PHE A N 1
ATOM 658 C CA . PHE A 1 94 ? 7.352 1.825 3.527 1 96.25 94 PHE A CA 1
ATOM 659 C C . PHE A 1 94 ? 7.082 2.033 2.041 1 96.25 94 PHE A C 1
ATOM 661 O O . PHE A 1 94 ? 6.926 1.065 1.293 1 96.25 94 PHE A O 1
ATOM 668 N N . LEU A 1 95 ? 6.953 3.207 1.669 1 95.44 95 LEU A N 1
ATOM 669 C CA . LEU A 1 95 ? 6.59 3.574 0.304 1 95.44 95 LEU A CA 1
ATOM 670 C C . LEU A 1 95 ? 7.672 4.445 -0.329 1 95.44 95 LEU A C 1
ATOM 672 O O . LEU A 1 95 ? 8.242 5.312 0.335 1 95.44 95 LEU A O 1
ATOM 676 N N . GLY A 1 96 ? 7.867 4.184 -1.572 1 89.25 96 GLY A N 1
ATOM 677 C CA . GLY A 1 96 ? 8.758 5.059 -2.316 1 89.25 96 GLY A CA 1
ATOM 678 C C . GLY A 1 96 ? 8.031 5.895 -3.359 1 89.25 96 GLY A C 1
ATOM 679 O O . GLY A 1 96 ? 6.906 5.578 -3.742 1 89.25 96 GLY A O 1
ATOM 680 N N . MET B 1 1 ? 13.281 2.516 -13.43 1 40 1 MET B N 1
ATOM 681 C CA . MET B 1 1 ? 12.18 2.926 -12.562 1 40 1 MET B CA 1
ATOM 682 C C . MET B 1 1 ? 11.078 1.876 -12.555 1 40 1 MET B C 1
ATOM 684 O O . MET B 1 1 ? 10.609 1.448 -13.609 1 40 1 MET B O 1
ATOM 688 N N . GLY B 1 2 ? 11.062 1.021 -11.602 1 60.81 2 GLY B N 1
ATOM 689 C CA . GLY B 1 2 ? 10.234 -0.151 -11.828 1 60.81 2 GLY B CA 1
ATOM 690 C C . GLY B 1 2 ? 8.828 0.19 -12.266 1 60.81 2 GLY B C 1
ATOM 691 O O . GLY B 1 2 ? 8.336 1.291 -12.008 1 60.81 2 GLY B O 1
ATOM 692 N N . GLN B 1 3 ? 8.242 -0.471 -13.203 1 83.88 3 GLN B N 1
ATOM 693 C CA . GLN B 1 3 ? 6.934 -0.214 -13.797 1 83.88 3 GLN B CA 1
ATOM 694 C C . GLN B 1 3 ? 5.836 -0.21 -12.742 1 83.88 3 GLN B C 1
ATOM 696 O O . GLN B 1 3 ? 5.824 -1.06 -11.844 1 83.88 3 GLN B O 1
ATOM 701 N N . VAL B 1 4 ? 5.117 0.93 -12.641 1 94 4 VAL B N 1
ATOM 702 C CA . VAL B 1 4 ? 3.959 1.014 -11.758 1 94 4 VAL B CA 1
ATOM 703 C C . VAL B 1 4 ? 2.855 0.088 -12.266 1 94 4 VAL B C 1
ATOM 705 O O . VAL B 1 4 ? 2.42 0.202 -13.414 1 94 4 VAL B O 1
ATOM 708 N N . ARG B 1 5 ? 2.539 -0.879 -11.445 1 97.12 5 ARG B N 1
ATOM 709 C CA . ARG B 1 5 ? 1.535 -1.88 -11.797 1 97.12 5 ARG B CA 1
ATOM 710 C C . ARG B 1 5 ? 0.54 -2.078 -10.656 1 97.12 5 ARG B C 1
ATOM 712 O O . ARG B 1 5 ? 0.779 -1.633 -9.531 1 97.12 5 ARG B O 1
ATOM 719 N N . PRO B 1 6 ? -0.641 -2.721 -10.922 1 98.25 6 PRO B N 1
ATOM 720 C CA . PRO B 1 6 ? -1.624 -2.979 -9.867 1 98.25 6 PRO B CA 1
ATOM 721 C C . PRO B 1 6 ? -1.059 -3.824 -8.727 1 98.25 6 PRO B C 1
ATOM 723 O O . PRO B 1 6 ? -0.343 -4.797 -8.969 1 98.25 6 PRO B O 1
ATOM 726 N N . ALA B 1 7 ? -1.416 -3.371 -7.516 1 98.44 7 ALA B N 1
ATOM 727 C CA . ALA B 1 7 ? -1.007 -4.133 -6.34 1 98.44 7 ALA B CA 1
ATOM 728 C C . ALA B 1 7 ? -1.686 -5.5 -6.309 1 98.44 7 ALA B C 1
ATOM 730 O O . ALA B 1 7 ? -2.879 -5.617 -6.605 1 98.44 7 ALA B O 1
ATOM 731 N N . ALA B 1 8 ? -0.916 -6.516 -6.004 1 98.69 8 ALA B N 1
ATOM 732 C CA . ALA B 1 8 ? -1.475 -7.859 -5.875 1 98.69 8 ALA B CA 1
ATOM 733 C C . ALA B 1 8 ? -2.008 -8.102 -4.465 1 98.69 8 ALA B C 1
ATOM 735 O O . ALA B 1 8 ? -1.474 -7.566 -3.492 1 98.69 8 ALA B O 1
ATOM 736 N N . ARG B 1 9 ? -3.018 -8.961 -4.344 1 98.31 9 ARG B N 1
ATOM 737 C CA . ARG B 1 9 ? -3.68 -9.297 -3.09 1 98.31 9 ARG B CA 1
ATOM 738 C C . ARG B 1 9 ? -3.943 -10.797 -3.002 1 98.31 9 ARG B C 1
ATOM 740 O O . ARG B 1 9 ? -3.875 -11.508 -4.008 1 98.31 9 ARG B O 1
ATOM 747 N N . LYS B 1 10 ? -4.121 -11.203 -1.738 1 98 10 LYS B N 1
ATOM 748 C CA . LYS B 1 10 ? -4.668 -12.555 -1.597 1 98 10 LYS B CA 1
ATOM 749 C C . LYS B 1 10 ? -5.891 -12.742 -2.49 1 98 10 LYS B C 1
ATOM 751 O O . LYS B 1 10 ? -6.773 -11.891 -2.537 1 98 10 LYS B O 1
ATOM 756 N N . GLY B 1 11 ? -5.914 -13.875 -3.189 1 96.69 11 GLY B N 1
ATOM 757 C CA . GLY B 1 11 ? -7.043 -14.188 -4.051 1 96.69 11 GLY B CA 1
ATOM 758 C C . GLY B 1 11 ? -6.805 -13.828 -5.504 1 96.69 11 GLY B C 1
ATOM 759 O O . GLY B 1 11 ? -7.504 -14.312 -6.395 1 96.69 11 GLY B O 1
ATOM 760 N N . ASP B 1 12 ? -5.875 -12.969 -5.793 1 98.06 12 ASP B N 1
ATOM 761 C CA . ASP B 1 12 ? -5.574 -12.586 -7.172 1 98.06 12 ASP B CA 1
ATOM 762 C C . ASP B 1 12 ? -5.051 -13.781 -7.969 1 98.06 12 ASP B C 1
ATOM 764 O O . ASP B 1 12 ? -4.422 -14.68 -7.406 1 98.06 12 ASP B O 1
ATOM 768 N N . SER B 1 13 ? -5.293 -13.789 -9.227 1 96.94 13 SER B N 1
ATOM 769 C CA . SER B 1 13 ? -4.969 -14.898 -10.117 1 96.94 13 SER B CA 1
ATOM 770 C C . SER B 1 13 ? -3.473 -14.961 -10.398 1 96.94 13 SER B C 1
ATOM 772 O O . SER B 1 13 ? -2.793 -13.93 -10.414 1 96.94 13 SER B O 1
ATOM 774 N N . THR B 1 14 ? -3.004 -16.109 -10.609 1 95.69 14 THR B N 1
ATOM 775 C CA . THR B 1 14 ? -1.616 -16.391 -10.961 1 95.69 14 THR B CA 1
ATOM 776 C C . THR B 1 14 ? -1.533 -17.484 -12.016 1 95.69 14 THR B C 1
ATOM 778 O O . THR B 1 14 ? -2.537 -18.141 -12.328 1 95.69 14 THR B O 1
ATOM 781 N N . THR B 1 15 ? -0.374 -17.609 -12.57 1 93 15 THR B N 1
ATOM 782 C CA . THR B 1 15 ? -0.081 -18.719 -13.469 1 93 15 THR B CA 1
ATOM 783 C C . THR B 1 15 ? 1.167 -19.469 -13.008 1 93 15 THR B C 1
ATOM 785 O O . THR B 1 15 ? 1.955 -18.938 -12.219 1 93 15 THR B O 1
ATOM 788 N N . ALA B 1 16 ? 1.251 -20.656 -13.352 1 89.81 16 ALA B N 1
ATOM 789 C CA . ALA B 1 16 ? 2.438 -21.484 -13.148 1 89.81 16 ALA B CA 1
ATOM 790 C C . ALA B 1 16 ? 2.717 -22.359 -14.375 1 89.81 16 ALA B C 1
ATOM 792 O O . ALA B 1 16 ? 1.791 -22.75 -15.086 1 89.81 16 ALA B O 1
ATOM 793 N N . ASN B 1 17 ? 3.938 -22.547 -14.641 1 89.19 17 ASN B N 1
ATOM 794 C CA . ASN B 1 17 ? 4.355 -23.484 -15.68 1 89.19 17 ASN B CA 1
ATOM 795 C C . ASN B 1 17 ? 4.762 -24.828 -15.078 1 89.19 17 ASN B C 1
ATOM 797 O O . ASN B 1 1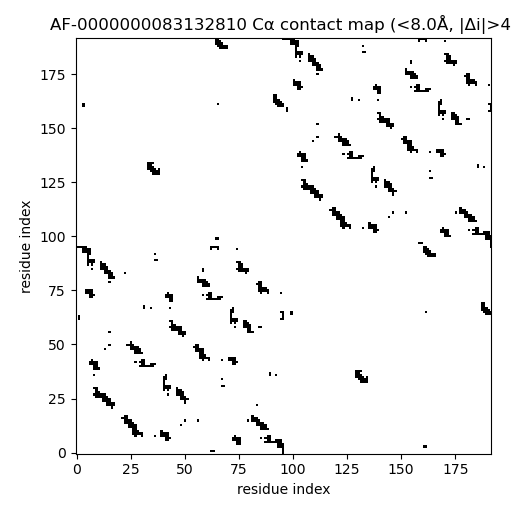7 ? 5.789 -24.938 -14.406 1 89.19 17 ASN B O 1
ATOM 801 N N . VAL B 1 18 ? 3.902 -25.828 -15.328 1 82.94 18 VAL B N 1
ATOM 802 C CA . VAL B 1 18 ? 4.152 -27.141 -14.742 1 82.94 18 VAL B CA 1
ATOM 803 C C . VAL B 1 18 ? 4.613 -28.109 -15.828 1 82.94 18 VAL B C 1
ATOM 805 O O . VAL B 1 18 ? 4.027 -28.172 -16.906 1 82.94 18 VAL B O 1
ATOM 808 N N . ALA B 1 19 ? 5.641 -28.75 -15.484 1 81.81 19 ALA B N 1
ATOM 809 C CA . ALA B 1 19 ? 6.184 -29.719 -16.438 1 81.81 19 ALA B CA 1
ATOM 810 C C . ALA B 1 19 ? 5.102 -30.672 -16.906 1 81.81 19 ALA B C 1
ATOM 812 O O . ALA B 1 19 ? 4.301 -31.172 -16.109 1 81.81 19 ALA B O 1
ATOM 813 N N . ASN B 1 20 ? 5.039 -30.969 -18.234 1 84.69 20 ASN B N 1
ATOM 814 C CA . ASN B 1 20 ? 4.188 -31.953 -18.891 1 84.69 20 ASN B CA 1
ATOM 815 C C . ASN B 1 20 ? 2.725 -31.516 -18.891 1 84.69 20 ASN B C 1
ATOM 817 O O . ASN B 1 20 ? 1.869 -32.188 -19.469 1 84.69 20 ASN B O 1
ATOM 821 N N . ILE B 1 21 ? 2.309 -30.625 -18.156 1 82.19 21 ILE B N 1
ATOM 822 C CA . ILE B 1 21 ? 0.929 -30.141 -18.094 1 82.19 21 ILE B CA 1
ATOM 823 C C . ILE B 1 21 ? 0.805 -28.844 -18.875 1 82.19 21 ILE B C 1
ATOM 825 O O . ILE B 1 21 ? -0.16 -28.641 -19.625 1 82.19 21 ILE B O 1
ATOM 829 N N . GLY B 1 22 ? 1.833 -27.938 -18.781 1 87.5 22 GLY B N 1
ATOM 830 C CA . GLY B 1 22 ? 1.796 -26.625 -19.375 1 87.5 22 GLY B CA 1
ATOM 831 C C . GLY B 1 22 ? 1.452 -25.531 -18.391 1 87.5 22 GLY B C 1
ATOM 832 O O . GLY B 1 22 ? 1.784 -25.625 -17.203 1 87.5 22 GLY B O 1
ATOM 833 N N . VAL B 1 23 ? 0.878 -24.438 -18.891 1 88.62 23 VAL B N 1
ATOM 834 C CA . VAL B 1 23 ? 0.533 -23.281 -18.062 1 88.62 23 VAL B CA 1
ATOM 835 C C . VAL B 1 23 ? -0.797 -23.531 -17.359 1 88.62 23 VAL B C 1
ATOM 837 O O . VAL B 1 23 ? -1.795 -23.875 -18 1 88.62 23 VAL B O 1
ATOM 840 N N . ILE B 1 24 ? -0.742 -23.484 -16.062 1 89.31 24 ILE B N 1
ATOM 841 C CA . ILE B 1 24 ? -1.972 -23.656 -15.305 1 89.31 24 ILE B CA 1
ATOM 842 C C . ILE B 1 24 ? -2.258 -22.391 -14.5 1 89.31 24 ILE B C 1
ATOM 844 O O . ILE B 1 24 ? -1.348 -21.594 -14.227 1 89.31 24 ILE B O 1
ATOM 848 N N . GLY B 1 25 ? -3.58 -22.219 -14.18 1 91.31 25 GLY B N 1
ATOM 849 C CA . GLY B 1 25 ? -4.004 -21.062 -13.406 1 91.31 25 GLY B CA 1
ATOM 850 C C . GLY B 1 25 ? -4.156 -21.359 -11.93 1 91.31 25 GLY B C 1
ATOM 851 O O . GLY B 1 25 ? -4.465 -22.484 -11.547 1 91.31 25 GLY B O 1
ATOM 852 N N . GLY B 1 26 ? -3.861 -20.344 -11.125 1 92.69 26 GLY B N 1
ATOM 853 C CA . GLY B 1 26 ? -4.082 -20.391 -9.688 1 92.69 26 GLY B CA 1
ATOM 854 C C . GLY B 1 26 ? -4.391 -19.031 -9.078 1 92.69 26 GLY B C 1
ATOM 855 O O . GLY B 1 26 ? -4.859 -18.125 -9.773 1 92.69 26 GLY B O 1
ATOM 856 N N . HIS B 1 27 ? -4.316 -19.031 -7.754 1 94.75 27 HIS B N 1
ATOM 857 C CA . HIS B 1 27 ? -4.555 -17.781 -7.047 1 94.75 27 HIS B CA 1
ATOM 858 C C . HIS B 1 27 ? -3.662 -17.656 -5.82 1 94.75 27 HIS B C 1
ATOM 860 O O . HIS B 1 27 ? -3.223 -18.672 -5.262 1 94.75 27 HIS B O 1
ATOM 866 N N . LEU B 1 28 ? -3.34 -16.422 -5.438 1 96.31 28 LEU B N 1
ATOM 867 C CA . LEU B 1 28 ? -2.572 -16.172 -4.223 1 96.31 28 LEU B CA 1
ATOM 868 C C . LEU B 1 28 ? -3.387 -16.531 -2.984 1 96.31 28 LEU B C 1
ATOM 870 O O . LEU B 1 28 ? -4.574 -16.203 -2.9 1 96.31 28 LEU B O 1
ATOM 874 N N . ILE B 1 29 ? -2.742 -17.203 -1.994 1 95.19 29 ILE B N 1
ATOM 875 C CA . ILE B 1 29 ? -3.469 -17.578 -0.788 1 95.19 29 ILE B CA 1
ATOM 876 C C . ILE B 1 29 ? -2.828 -16.922 0.431 1 95.19 29 ILE B C 1
ATOM 878 O O . ILE B 1 29 ? -3.414 -16.906 1.516 1 95.19 29 ILE B O 1
ATOM 882 N N . GLY B 1 30 ? -1.651 -16.406 0.277 1 95.5 30 GLY B N 1
ATOM 883 C CA . GLY B 1 30 ? -1.008 -15.664 1.35 1 95.5 30 GLY B CA 1
ATOM 884 C C . GLY B 1 30 ? -1.169 -14.164 1.217 1 95.5 30 GLY B C 1
ATOM 885 O O . GLY B 1 30 ? -1.562 -13.664 0.16 1 95.5 30 GLY B O 1
ATOM 886 N N . GLY B 1 31 ? -0.833 -13.461 2.348 1 97.31 31 GLY B N 1
ATOM 887 C CA . GLY B 1 31 ? -0.907 -12.016 2.379 1 97.31 31 GLY B CA 1
ATOM 888 C C . GLY B 1 31 ? -0.604 -11.43 3.746 1 97.31 31 GLY B C 1
ATOM 889 O O . GLY B 1 31 ? -0.388 -12.172 4.707 1 97.31 31 GLY B O 1
ATOM 890 N N . SER B 1 32 ? -0.527 -10.156 3.766 1 98.25 32 SER B N 1
ATOM 891 C CA . SER B 1 32 ? -0.219 -9.43 4.992 1 98.25 32 SER B CA 1
ATOM 892 C C . SER B 1 32 ? -1.315 -9.609 6.035 1 98.25 32 SER B C 1
ATOM 894 O O . SER B 1 32 ? -2.502 -9.633 5.699 1 98.25 32 SER B O 1
ATOM 896 N N . PRO B 1 33 ? -1.034 -9.695 7.328 1 96.81 33 PRO B N 1
ATOM 897 C CA . PRO B 1 33 ? -2.057 -9.812 8.375 1 96.81 33 PRO B CA 1
ATOM 898 C C . PRO B 1 33 ? -2.695 -8.469 8.727 1 96.81 33 PRO B C 1
ATOM 900 O O . PRO B 1 33 ? -3.727 -8.43 9.398 1 96.81 33 PRO B O 1
ATOM 903 N N . ASP B 1 34 ? -2.156 -7.367 8.32 1 95.94 34 ASP B N 1
ATOM 904 C CA . ASP B 1 34 ? -2.648 -6.098 8.844 1 95.94 34 ASP B CA 1
ATOM 905 C C . ASP B 1 34 ? -2.646 -5.02 7.758 1 95.94 34 ASP B C 1
ATOM 907 O O . ASP B 1 34 ? -2.857 -3.842 8.047 1 95.94 34 ASP B O 1
ATOM 911 N N . VAL B 1 35 ? -2.275 -5.254 6.57 1 96.75 35 VAL B N 1
ATOM 912 C CA . VAL B 1 35 ? -2.391 -4.363 5.422 1 96.75 35 VAL B CA 1
ATOM 913 C C . VAL B 1 35 ? -3.418 -4.914 4.438 1 96.75 35 VAL B C 1
ATOM 915 O O . VAL B 1 35 ? -3.256 -6.023 3.918 1 96.75 35 VAL B O 1
ATOM 918 N N . PHE B 1 36 ? -4.496 -4.18 4.191 1 96.88 36 PHE B N 1
ATOM 919 C CA . PHE B 1 36 ? -5.602 -4.621 3.35 1 96.88 36 PHE B CA 1
ATOM 920 C C . PHE B 1 36 ? -5.82 -3.648 2.195 1 96.88 36 PHE B C 1
ATOM 922 O O . PHE B 1 36 ? -5.887 -2.436 2.4 1 96.88 36 PHE B O 1
ATOM 929 N N . ILE B 1 37 ? -5.879 -4.172 1.057 1 96.88 37 ILE B N 1
ATOM 930 C CA . ILE B 1 37 ? -6.152 -3.432 -0.171 1 96.88 37 ILE B CA 1
ATOM 931 C C . ILE B 1 37 ? -7.461 -3.92 -0.786 1 96.88 37 ILE B C 1
ATOM 933 O O . ILE B 1 37 ? -7.582 -5.086 -1.163 1 96.88 37 ILE B O 1
ATOM 937 N N . ASN B 1 38 ? -8.422 -3.043 -0.915 1 96.19 38 ASN B N 1
ATOM 938 C CA . ASN B 1 38 ? -9.75 -3.418 -1.368 1 96.19 38 ASN B CA 1
ATOM 939 C C . ASN B 1 38 ? -10.336 -4.543 -0.52 1 96.19 38 ASN B C 1
ATOM 941 O O . ASN B 1 38 ? -10.898 -5.504 -1.054 1 96.19 38 ASN B O 1
ATOM 945 N N . LYS B 1 39 ? -10 -4.523 0.736 1 93.25 39 LYS B N 1
ATOM 946 C CA . LYS B 1 39 ? -10.539 -5.414 1.758 1 93.25 39 LYS B CA 1
ATOM 947 C C . LYS B 1 39 ? -9.906 -6.801 1.668 1 93.25 39 LYS B C 1
ATOM 949 O O . LYS B 1 39 ? -10.398 -7.754 2.271 1 93.25 39 LYS B O 1
ATOM 954 N N . GLN B 1 40 ? -8.953 -7.008 0.913 1 97.5 40 GLN B N 1
ATOM 955 C CA . GLN B 1 40 ? -8.18 -8.242 0.831 1 97.5 40 GLN B CA 1
ATOM 956 C C . GLN B 1 40 ? -6.762 -8.039 1.356 1 97.5 40 GLN B C 1
ATOM 958 O O . GLN B 1 40 ? -6.176 -6.969 1.186 1 97.5 40 GLN B O 1
ATOM 963 N N . PRO B 1 41 ? -6.145 -9.031 1.973 1 98.31 41 PRO B N 1
ATOM 964 C CA . PRO B 1 41 ? -4.754 -8.898 2.416 1 98.31 41 PRO B CA 1
ATOM 965 C C . PRO B 1 41 ? -3.791 -8.625 1.264 1 98.31 41 PRO B C 1
ATOM 967 O O . PRO B 1 41 ? -3.893 -9.258 0.207 1 98.31 41 PRO B O 1
ATOM 970 N N . ALA B 1 42 ? -2.922 -7.664 1.481 1 98.5 42 ALA B N 1
ATOM 971 C CA . ALA B 1 42 ? -1.901 -7.367 0.481 1 98.5 42 ALA B CA 1
ATOM 972 C C . ALA B 1 42 ? -0.921 -8.523 0.334 1 98.5 42 ALA B C 1
ATOM 974 O O . ALA B 1 42 ? -0.482 -9.109 1.33 1 98.5 42 ALA B O 1
ATOM 975 N N . ALA B 1 43 ? -0.596 -8.883 -0.875 1 98.56 43 ALA B N 1
ATOM 976 C CA . ALA B 1 43 ? 0.365 -9.953 -1.125 1 98.56 43 ALA B CA 1
ATOM 977 C C . ALA B 1 43 ? 1.792 -9.414 -1.156 1 98.56 43 ALA B C 1
ATOM 979 O O . ALA B 1 43 ? 2.021 -8.273 -1.561 1 98.56 43 ALA B O 1
ATOM 980 N N . ARG B 1 44 ? 2.77 -10.25 -0.794 1 98.25 44 ARG B N 1
ATOM 981 C CA . ARG B 1 44 ? 4.184 -9.898 -0.704 1 98.25 44 ARG B CA 1
ATOM 982 C C . ARG B 1 44 ? 5.059 -10.992 -1.292 1 98.25 44 ARG B C 1
ATOM 984 O O . ARG B 1 44 ? 4.582 -12.102 -1.563 1 98.25 44 ARG B O 1
ATOM 991 N N . VAL B 1 45 ? 6.262 -10.586 -1.553 1 98.19 45 VAL B N 1
ATOM 992 C CA . VAL B 1 45 ? 7.246 -11.609 -1.896 1 98.19 45 VAL B CA 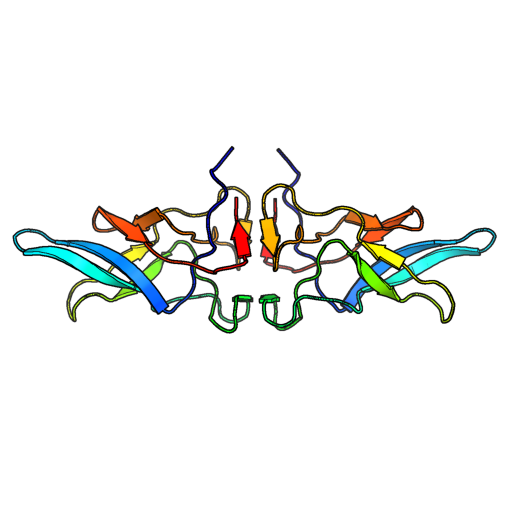1
ATOM 993 C C . VAL B 1 45 ? 7.254 -12.695 -0.827 1 98.19 45 VAL B C 1
ATOM 995 O O . VAL B 1 45 ? 7.203 -12.406 0.369 1 98.19 45 VAL B O 1
ATOM 998 N N . GLN B 1 46 ? 7.289 -13.953 -1.291 1 97 46 GLN B N 1
ATOM 999 C CA . GLN B 1 46 ? 7.355 -15.172 -0.486 1 97 46 GLN B CA 1
ATOM 1000 C C . GLN B 1 46 ? 5.965 -15.633 -0.071 1 97 46 GLN B C 1
ATOM 1002 O O . GLN B 1 46 ? 5.809 -16.719 0.5 1 97 46 GLN B O 1
ATOM 1007 N N . ASP B 1 47 ? 4.941 -14.867 -0.267 1 97.12 47 ASP B N 1
ATOM 1008 C CA . ASP B 1 47 ? 3.584 -15.359 -0.058 1 97.12 47 ASP B CA 1
ATOM 1009 C C . ASP B 1 47 ? 3.248 -16.469 -1.047 1 97.12 47 ASP B C 1
ATOM 1011 O O . ASP B 1 47 ? 3.67 -16.438 -2.205 1 97.12 47 ASP B O 1
ATOM 1015 N N . ALA B 1 48 ? 2.449 -17.406 -0.615 1 93.94 48 ALA B N 1
ATOM 1016 C CA . ALA B 1 48 ? 2.182 -18.625 -1.37 1 93.94 48 ALA B CA 1
ATOM 1017 C C . ALA B 1 48 ? 1.03 -18.422 -2.352 1 93.94 48 ALA B C 1
ATOM 1019 O O . ALA B 1 48 ? 0.159 -17.578 -2.129 1 93.94 48 ALA B O 1
ATOM 1020 N N . GLY B 1 49 ? 1.128 -19.094 -3.455 1 92.06 49 GLY B N 1
ATOM 1021 C CA . GLY B 1 49 ? 0.021 -19.312 -4.371 1 92.06 49 GLY B CA 1
ATOM 1022 C C . GLY B 1 49 ? -0.423 -20.766 -4.434 1 92.06 49 GLY B C 1
ATOM 1023 O O . GLY B 1 49 ? 0.357 -21.672 -4.137 1 92.06 49 GLY B O 1
ATOM 1024 N N . GLN B 1 50 ? -1.705 -20.953 -4.742 1 87.44 50 GLN B N 1
ATOM 1025 C CA . GLN B 1 50 ? -2.256 -22.297 -4.848 1 87.44 50 GLN B CA 1
ATOM 1026 C C . GLN B 1 50 ? -2.75 -22.578 -6.266 1 87.44 50 GLN B C 1
ATOM 1028 O O . GLN B 1 50 ? -3.422 -21.734 -6.871 1 87.44 50 GLN B O 1
ATOM 1033 N N . TYR B 1 51 ? -2.451 -23.625 -6.801 1 78.81 51 TYR B N 1
ATOM 1034 C CA . TYR B 1 51 ? -2.863 -24.047 -8.133 1 78.81 51 TYR B CA 1
ATOM 1035 C C . TYR B 1 51 ? -3.641 -25.359 -8.062 1 78.81 51 TYR B C 1
ATOM 1037 O O . TYR B 1 51 ? -4.785 -25.438 -8.516 1 78.81 51 TYR B O 1
ATOM 1045 N N . CYS B 1 52 ? -2.861 -26.344 -7.848 1 70.88 52 CYS B N 1
ATOM 1046 C CA . CYS B 1 52 ? -3.426 -27.656 -7.594 1 70.88 52 CYS B CA 1
ATOM 1047 C C . CYS B 1 52 ? -2.826 -28.281 -6.332 1 70.88 52 CYS B C 1
ATOM 1049 O O . CYS B 1 52 ? -1.96 -27.672 -5.695 1 70.88 52 CYS B O 1
ATOM 1051 N N . ILE B 1 53 ? -3.465 -29.188 -5.77 1 62.72 53 ILE B N 1
ATOM 1052 C CA . ILE B 1 53 ? -3.209 -29.812 -4.477 1 62.72 53 ILE B CA 1
ATOM 1053 C C . ILE B 1 53 ? -1.711 -30.062 -4.309 1 62.72 53 ILE B C 1
ATOM 1055 O O . ILE B 1 53 ? -1.178 -29.938 -3.203 1 62.72 53 ILE B O 1
ATOM 1059 N N . ALA B 1 54 ? -0.978 -30.125 -5.281 1 65 54 ALA B N 1
ATOM 1060 C CA . ALA B 1 54 ? 0.375 -30.641 -5.078 1 65 54 ALA B CA 1
ATOM 1061 C C . ALA B 1 54 ? 1.419 -29.609 -5.492 1 65 54 ALA B C 1
ATOM 1063 O O . ALA B 1 54 ? 2.621 -29.875 -5.469 1 65 54 ALA B O 1
ATOM 1064 N N . VAL B 1 55 ? 1.012 -28.484 -5.957 1 66.75 55 VAL B N 1
ATOM 1065 C CA . VAL B 1 55 ? 2.008 -27.562 -6.508 1 66.75 55 VAL B CA 1
ATOM 1066 C C . VAL B 1 55 ? 2.098 -26.312 -5.637 1 66.75 55 VAL B C 1
ATOM 1068 O O . VAL B 1 55 ? 1.109 -25.594 -5.465 1 66.75 55 VAL B O 1
ATOM 1071 N N . ILE B 1 56 ? 3.227 -26.25 -4.918 1 73.81 56 ILE B N 1
ATOM 1072 C CA . ILE B 1 56 ? 3.484 -25.062 -4.098 1 73.81 56 ILE B CA 1
ATOM 1073 C 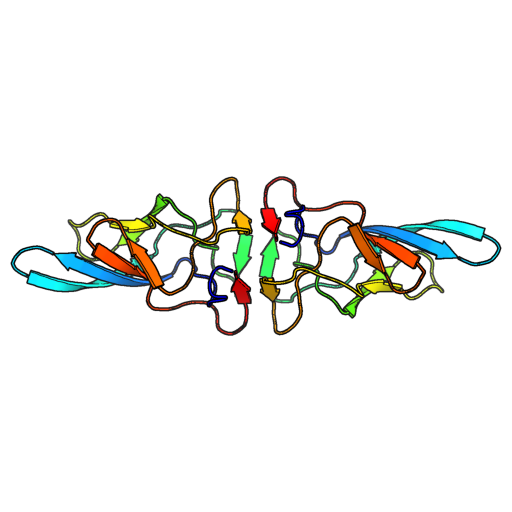C . ILE B 1 56 ? 4.09 -23.969 -4.965 1 73.81 56 ILE B C 1
ATOM 1075 O O . ILE B 1 56 ? 4.918 -24.234 -5.836 1 73.81 56 ILE B O 1
ATOM 1079 N N . ASN B 1 57 ? 3.646 -22.812 -4.898 1 85.69 57 ASN B N 1
ATOM 1080 C CA . ASN B 1 57 ? 4.133 -21.641 -5.613 1 85.69 57 ASN B CA 1
ATOM 1081 C C . ASN B 1 57 ? 4.258 -20.438 -4.688 1 85.69 57 ASN B C 1
ATOM 1083 O O . ASN B 1 57 ? 3.611 -20.375 -3.641 1 85.69 57 ASN B O 1
ATOM 1087 N N . GLN B 1 58 ? 5.277 -19.609 -4.98 1 93.81 58 GLN B N 1
ATOM 1088 C CA . GLN B 1 58 ? 5.441 -18.406 -4.172 1 93.81 58 GLN B CA 1
ATOM 1089 C C . GLN B 1 58 ? 5.871 -17.219 -5.031 1 93.81 58 GLN B C 1
ATOM 1091 O O . GLN B 1 58 ? 6.551 -17.391 -6.047 1 93.81 58 GLN B O 1
ATOM 1096 N N . VAL B 1 59 ? 5.5 -16.094 -4.609 1 96.94 59 VAL B N 1
ATOM 1097 C CA . VAL B 1 59 ? 5.953 -14.867 -5.277 1 96.94 59 VAL B CA 1
ATOM 1098 C C . VAL B 1 59 ? 7.457 -14.695 -5.07 1 96.94 59 VAL B C 1
ATOM 1100 O O . VAL B 1 59 ? 7.953 -14.836 -3.949 1 96.94 59 VAL B O 1
ATOM 1103 N N . THR B 1 60 ? 8.172 -14.367 -6.102 1 96.81 60 THR B N 1
ATOM 1104 C CA . THR B 1 60 ? 9.625 -14.305 -5.973 1 96.81 60 THR B CA 1
ATOM 1105 C C . THR B 1 60 ? 10.133 -12.891 -6.23 1 96.81 60 THR B C 1
ATOM 1107 O O . THR B 1 60 ? 11.273 -12.562 -5.895 1 96.81 60 THR B O 1
ATOM 1110 N N . GLU B 1 61 ? 9.305 -12.07 -6.836 1 96 61 GLU B N 1
ATOM 1111 C CA . GLU B 1 61 ? 9.688 -10.688 -7.109 1 96 61 GLU B CA 1
ATOM 1112 C C . GLU B 1 61 ? 8.531 -9.734 -6.805 1 96 61 GLU B C 1
ATOM 1114 O O . GLU B 1 61 ? 7.363 -10.086 -6.988 1 96 61 GLU B O 1
ATOM 1119 N N . GLY B 1 62 ? 8.898 -8.523 -6.34 1 95.88 62 GLY B N 1
ATOM 1120 C CA . GLY B 1 62 ? 7.887 -7.539 -5.992 1 95.88 62 GLY B CA 1
ATOM 1121 C C . GLY B 1 62 ? 8.32 -6.113 -6.27 1 95.88 62 GLY B C 1
ATOM 1122 O O . GLY B 1 62 ? 9.188 -5.879 -7.117 1 95.88 62 GLY B O 1
ATOM 1123 N N . ALA B 1 63 ? 7.652 -5.195 -5.727 1 95.88 63 ALA B N 1
ATOM 1124 C CA . ALA B 1 63 ? 7.906 -3.768 -5.895 1 95.88 63 ALA B CA 1
ATOM 1125 C C . ALA B 1 63 ? 9.32 -3.404 -5.438 1 95.88 63 ALA B C 1
ATOM 1127 O O . ALA B 1 63 ? 9.852 -4.02 -4.512 1 95.88 63 ALA B O 1
ATOM 1128 N N . GLN B 1 64 ? 9.836 -2.387 -6.012 1 92.62 64 GLN B N 1
ATOM 1129 C CA . GLN B 1 64 ? 11.203 -1.98 -5.699 1 92.62 64 GLN B CA 1
ATOM 1130 C C . GLN B 1 64 ? 11.234 -1.017 -4.516 1 92.62 64 GLN B C 1
ATOM 1132 O O . GLN B 1 64 ? 12.219 -0.969 -3.773 1 92.62 64 GLN B O 1
ATOM 1137 N N . THR B 1 65 ? 10.195 -0.267 -4.336 1 94 65 THR B N 1
ATOM 1138 C CA . THR B 1 65 ? 10.242 0.805 -3.35 1 94 65 THR B CA 1
ATOM 1139 C C . THR B 1 65 ? 9.086 0.687 -2.363 1 94 65 THR B C 1
ATOM 1141 O O . THR B 1 65 ? 8.75 1.65 -1.671 1 94 65 THR B O 1
ATOM 1144 N N . VAL B 1 66 ? 8.336 -0.317 -2.4 1 95.5 66 VAL B N 1
ATOM 1145 C CA . VAL B 1 66 ? 7.215 -0.537 -1.498 1 95.5 66 VAL B CA 1
ATOM 1146 C C . VAL B 1 66 ? 7.453 -1.801 -0.675 1 95.5 66 VAL B C 1
ATOM 1148 O O . VAL B 1 66 ? 7.555 -2.898 -1.228 1 95.5 66 VAL B O 1
ATOM 1151 N N . PHE B 1 67 ? 7.555 -1.678 0.628 1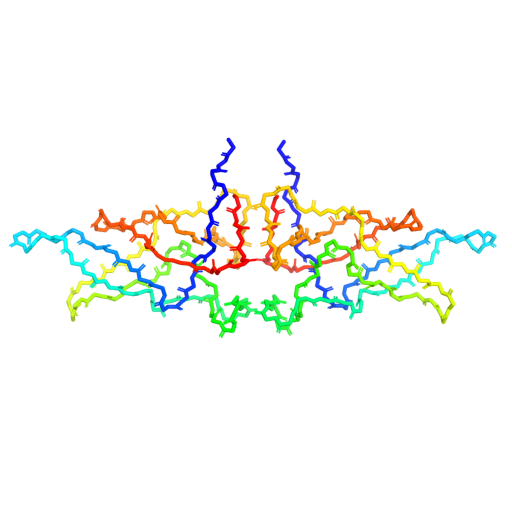 96.31 67 PHE B N 1
ATOM 1152 C CA . PHE B 1 67 ? 7.77 -2.793 1.542 1 96.31 67 PHE B CA 1
ATOM 1153 C C . PHE B 1 67 ? 6.617 -2.916 2.529 1 96.31 67 PHE B C 1
ATOM 1155 O O . PHE B 1 67 ? 6.18 -1.921 3.111 1 96.31 67 PHE B O 1
ATOM 1162 N N . ILE B 1 68 ? 6.133 -4.066 2.654 1 97.62 68 ILE B N 1
ATOM 1163 C CA . ILE B 1 68 ? 5.051 -4.383 3.58 1 97.62 68 ILE B CA 1
ATOM 1164 C C . ILE B 1 68 ? 5.5 -5.477 4.547 1 97.62 68 ILE B C 1
ATOM 1166 O O . ILE B 1 68 ? 5.809 -6.594 4.129 1 97.62 68 ILE B O 1
ATOM 1170 N N . ASN B 1 69 ? 5.508 -5.203 5.82 1 97.44 69 ASN B N 1
ATOM 1171 C CA . ASN B 1 69 ? 5.926 -6.152 6.844 1 97.44 69 ASN B CA 1
ATOM 1172 C C . ASN B 1 69 ? 7.328 -6.691 6.574 1 97.44 69 ASN B C 1
ATOM 1174 O O . ASN B 1 69 ? 7.574 -7.887 6.719 1 97.44 69 ASN B O 1
ATOM 1178 N N . GLY B 1 70 ? 8.086 -5.855 5.977 1 95.88 70 GLY B N 1
ATOM 1179 C CA . GLY B 1 70 ? 9.484 -6.211 5.801 1 95.88 70 GLY B CA 1
ATOM 1180 C C . GLY B 1 70 ? 9.758 -6.914 4.484 1 95.88 70 GLY B C 1
ATOM 1181 O O . GLY B 1 70 ? 10.906 -7.258 4.184 1 95.88 70 GLY B O 1
ATOM 1182 N N . LYS B 1 71 ? 8.797 -7.137 3.705 1 97.69 71 LYS B N 1
ATOM 1183 C CA . LYS B 1 71 ? 8.938 -7.805 2.414 1 97.69 71 LYS B CA 1
ATOM 1184 C C . LYS B 1 71 ? 8.484 -6.895 1.274 1 97.69 71 LYS B C 1
ATOM 1186 O O . LYS B 1 71 ? 7.551 -6.105 1.438 1 97.69 71 LYS B O 1
ATOM 1191 N N . PRO B 1 72 ? 9.086 -7.004 0.109 1 97.56 72 PRO B N 1
ATOM 1192 C CA . PRO B 1 72 ? 8.562 -6.25 -1.034 1 97.56 72 PRO B CA 1
ATOM 1193 C C . PRO B 1 72 ? 7.121 -6.625 -1.381 1 97.56 72 PRO B C 1
ATOM 1195 O O . PRO B 1 72 ? 6.758 -7.805 -1.328 1 97.56 72 PRO B O 1
ATOM 1198 N N . ALA B 1 73 ? 6.387 -5.621 -1.726 1 97.94 73 ALA B N 1
ATOM 1199 C CA . ALA B 1 73 ? 5 -5.859 -2.121 1 97.94 73 ALA B CA 1
ATOM 1200 C C . ALA B 1 73 ? 4.93 -6.539 -3.486 1 97.94 73 ALA B C 1
ATOM 1202 O O . ALA B 1 73 ? 5.691 -6.199 -4.395 1 97.94 73 ALA B O 1
ATOM 1203 N N . ALA B 1 74 ? 4.051 -7.5 -3.557 1 98.19 74 ALA B N 1
ATOM 1204 C CA . ALA B 1 74 ? 3.807 -8.117 -4.855 1 98.19 74 ALA B CA 1
ATOM 1205 C C . ALA B 1 74 ? 2.881 -7.254 -5.711 1 98.19 74 ALA B C 1
ATOM 1207 O O . ALA B 1 74 ? 2.035 -6.527 -5.18 1 98.19 74 ALA B O 1
ATOM 1208 N N . LYS B 1 75 ? 2.988 -7.355 -7.031 1 98.25 75 LYS B N 1
ATOM 1209 C CA . LYS B 1 75 ? 2.158 -6.621 -7.984 1 98.25 75 LYS B CA 1
ATOM 1210 C C . LYS B 1 75 ? 1.882 -7.461 -9.227 1 98.25 75 LYS B C 1
ATOM 1212 O O . LYS B 1 75 ? 2.484 -8.523 -9.414 1 98.25 75 LYS B O 1
ATOM 1217 N N . LYS B 1 76 ? 0.938 -7.031 -9.992 1 98 76 LYS B N 1
ATOM 1218 C CA . LYS B 1 76 ? 0.707 -7.703 -11.266 1 98 76 LYS B CA 1
ATOM 1219 C C . LYS B 1 76 ? 2.008 -7.863 -12.047 1 98 76 LYS B C 1
ATOM 1221 O O . LYS B 1 76 ? 2.824 -6.941 -12.102 1 98 76 LYS B O 1
ATOM 1226 N N . THR B 1 77 ? 2.164 -9.07 -12.602 1 96.94 77 THR B N 1
ATOM 1227 C CA . THR B 1 77 ? 3.291 -9.5 -13.422 1 96.94 77 THR B CA 1
ATOM 1228 C C . THR B 1 77 ? 4.48 -9.891 -12.547 1 96.94 77 THR B C 1
ATOM 1230 O O . THR B 1 77 ? 5.547 -10.234 -13.055 1 96.94 77 THR B O 1
ATOM 1233 N N . SER B 1 78 ? 4.355 -9.758 -11.242 1 97.31 78 SER B N 1
ATOM 1234 C CA . SER B 1 78 ? 5.391 -10.305 -10.375 1 97.31 78 SER B CA 1
ATOM 1235 C C . SER B 1 78 ? 5.664 -11.773 -10.703 1 97.31 78 SER B C 1
ATOM 1237 O O . SER B 1 78 ? 4.73 -12.539 -10.953 1 97.31 78 SER B O 1
ATOM 1239 N N . SER B 1 79 ? 6.883 -12.148 -10.688 1 96.38 79 SER B N 1
ATOM 1240 C CA . SER B 1 79 ? 7.289 -13.516 -10.992 1 96.38 79 SER B CA 1
ATOM 1241 C C . SER B 1 79 ? 6.941 -14.461 -9.844 1 96.38 79 SER B C 1
ATOM 1243 O O . SER B 1 79 ? 6.918 -14.055 -8.68 1 96.38 79 SER B O 1
ATOM 1245 N N . MET B 1 80 ? 6.77 -15.703 -10.273 1 94 80 MET B N 1
ATOM 1246 C CA . MET B 1 80 ? 6.512 -16.781 -9.328 1 94 80 MET B CA 1
ATOM 1247 C C . MET B 1 80 ? 7.582 -17.875 -9.438 1 94 80 MET B C 1
ATOM 1249 O O . MET B 1 80 ? 8.32 -17.922 -10.422 1 94 80 MET B O 1
ATOM 1253 N N . SER B 1 81 ? 7.684 -18.719 -8.445 1 92.19 81 SER B N 1
ATOM 1254 C CA . SER B 1 81 ? 8.742 -19.719 -8.359 1 92.19 81 SER B CA 1
ATOM 1255 C C . SER B 1 81 ? 8.594 -20.766 -9.461 1 92.19 81 SER B C 1
ATOM 1257 O O . SER B 1 81 ? 9.57 -21.438 -9.812 1 92.19 81 SER B O 1
ATOM 1259 N N . LEU B 1 82 ? 7.508 -21.078 -10.07 1 88.56 82 LEU B N 1
ATOM 1260 C CA . LEU B 1 82 ? 7.332 -22.047 -11.148 1 88.56 82 LEU B CA 1
ATOM 1261 C C . LEU B 1 82 ? 7.156 -21.344 -12.492 1 88.56 82 LEU B C 1
ATOM 1263 O O . LEU B 1 82 ? 6.238 -21.672 -13.25 1 88.56 82 LEU B O 1
ATOM 1267 N N . SER B 1 83 ? 7.91 -20.344 -12.703 1 88 83 SER B N 1
ATOM 1268 C CA . SER B 1 83 ? 8 -19.578 -13.945 1 88 83 SER B CA 1
ATOM 1269 C C . SER B 1 83 ? 6.641 -19.016 -14.344 1 88 83 SER B C 1
ATOM 1271 O O . SER B 1 83 ? 6.324 -18.922 -15.531 1 88 83 SER B O 1
ATOM 1273 N N . GLY B 1 84 ? 5.871 -18.75 -13.391 1 91.06 84 GLY B N 1
ATOM 1274 C CA . GLY B 1 84 ? 4.613 -18.047 -13.586 1 91.06 84 GLY B CA 1
ATOM 1275 C C . GLY B 1 84 ? 4.652 -16.609 -13.117 1 91.06 84 GLY B C 1
ATOM 1276 O O . GLY B 1 84 ? 5.727 -16.047 -12.891 1 91.06 84 GLY B O 1
ATOM 1277 N N . GLN B 1 85 ? 3.48 -16.016 -13.188 1 95.25 85 GLN B N 1
ATOM 1278 C CA . GLN B 1 85 ? 3.371 -14.633 -12.758 1 95.25 85 GLN B CA 1
ATOM 1279 C C . GLN B 1 85 ? 2.012 -14.359 -12.117 1 95.25 85 GLN B C 1
ATOM 1281 O O . GLN B 1 85 ? 1.06 -15.117 -12.328 1 95.25 85 GLN B O 1
ATOM 1286 N N . VAL B 1 86 ? 1.993 -13.312 -11.344 1 97.25 86 VAL B N 1
ATOM 1287 C CA . VAL B 1 86 ? 0.715 -12.766 -10.898 1 97.25 86 VAL B CA 1
ATOM 1288 C C . VAL B 1 86 ? 0.024 -12.062 -12.062 1 97.25 86 VAL B C 1
ATOM 1290 O O . VAL B 1 86 ? 0.628 -11.219 -12.734 1 97.25 86 VAL B O 1
ATOM 1293 N N . THR B 1 87 ? -1.305 -12.367 -12.258 1 97.31 87 THR B N 1
ATOM 1294 C CA . THR B 1 87 ? -1.889 -11.891 -13.508 1 97.31 87 THR B CA 1
ATOM 1295 C C . THR B 1 87 ? -3.027 -10.906 -13.234 1 97.31 87 THR B C 1
ATOM 1297 O O . THR B 1 87 ? -3.586 -10.32 -14.156 1 97.31 87 THR B O 1
ATOM 1300 N N . SER B 1 88 ? -3.391 -10.711 -12.023 1 97.94 88 SER B N 1
ATOM 1301 C CA . SER B 1 88 ? -4.391 -9.711 -11.656 1 97.94 88 SER B CA 1
ATOM 1302 C C . SER B 1 88 ? -3.982 -8.953 -10.398 1 97.94 88 SER B C 1
ATOM 1304 O O . SER B 1 88 ? -3.023 -9.328 -9.727 1 97.94 88 SER B O 1
ATOM 1306 N N . GLY B 1 89 ? -4.695 -7.848 -10.141 1 98 89 GLY B N 1
ATOM 1307 C CA . GLY B 1 89 ? -4.402 -6.992 -9 1 98 89 GLY B CA 1
ATOM 1308 C C . GLY B 1 89 ? -5.484 -5.961 -8.734 1 98 89 GLY B C 1
ATOM 1309 O O . GLY B 1 89 ? -6.578 -6.039 -9.305 1 98 89 GLY B O 1
ATOM 1310 N N . SER B 1 90 ? -5.195 -5.09 -7.879 1 98.38 90 SER B N 1
ATOM 1311 C CA . SER B 1 90 ? -6.141 -4.062 -7.445 1 98.38 90 SER B CA 1
ATOM 1312 C C . SER B 1 90 ? -6.527 -3.148 -8.602 1 98.38 90 SER B C 1
ATOM 1314 O O . SER B 1 90 ? -5.691 -2.814 -9.445 1 98.38 90 SER B O 1
ATOM 1316 N N . ALA B 1 91 ? -7.746 -2.627 -8.648 1 96.88 91 ALA B N 1
ATOM 1317 C CA . ALA B 1 91 ? -8.219 -1.727 -9.695 1 96.88 91 ALA B CA 1
ATOM 1318 C C . ALA B 1 91 ? -7.785 -0.29 -9.422 1 96.88 91 ALA B C 1
ATOM 1320 O O . ALA B 1 91 ? -7.812 0.557 -10.312 1 96.88 91 ALA B O 1
ATOM 1321 N N . ASP B 1 92 ? -7.363 0.058 -8.25 1 96.56 92 ASP B N 1
ATOM 1322 C CA . ASP B 1 92 ? -7.16 1.471 -7.941 1 96.56 92 ASP B CA 1
ATOM 1323 C C . ASP B 1 92 ? -5.957 1.667 -7.02 1 96.56 92 ASP B C 1
ATOM 1325 O O . ASP B 1 92 ? -5.793 2.734 -6.426 1 96.56 92 ASP B O 1
ATOM 1329 N N . VAL B 1 93 ? -5.223 0.639 -6.711 1 96.75 93 VAL B N 1
ATOM 1330 C CA . VAL B 1 93 ? -3.963 0.749 -5.98 1 96.75 93 VAL B CA 1
ATOM 1331 C C . VAL B 1 93 ? -2.809 0.29 -6.867 1 96.75 93 VAL B C 1
ATOM 1333 O O . VAL B 1 93 ? -2.771 -0.863 -7.301 1 96.75 93 VAL B O 1
ATOM 1336 N N . PHE B 1 94 ? -1.879 1.127 -7.105 1 96.25 94 PHE B N 1
ATOM 1337 C CA . PHE B 1 94 ? -0.764 0.873 -8.008 1 96.25 94 PHE B CA 1
ATOM 1338 C C . PHE B 1 94 ? 0.568 1.106 -7.309 1 96.25 94 PHE B C 1
ATOM 1340 O O . PHE B 1 94 ? 0.715 2.066 -6.551 1 96.25 94 PHE B O 1
ATOM 1347 N N . LEU B 1 95 ? 1.431 0.237 -7.48 1 95.38 95 LEU B N 1
ATOM 1348 C CA . LEU B 1 95 ? 2.723 0.254 -6.801 1 95.38 95 LEU B CA 1
ATOM 1349 C C . LEU B 1 95 ? 3.865 0.304 -7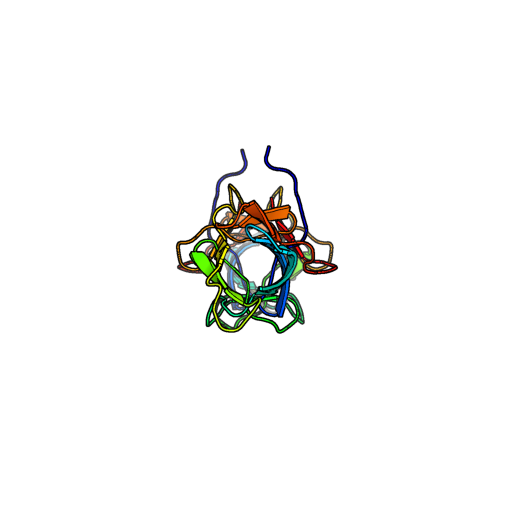.809 1 95.38 95 LEU B C 1
ATOM 1351 O O . LEU B 1 95 ? 3.818 -0.369 -8.844 1 95.38 95 LEU B O 1
ATOM 1355 N N . GLY B 1 96 ? 4.824 1.077 -7.445 1 89.62 96 GLY B N 1
ATOM 1356 C CA . GLY B 1 96 ? 6.039 1.066 -8.242 1 89.62 96 GLY B CA 1
ATOM 1357 C C . GLY B 1 96 ? 7.227 0.467 -7.516 1 89.62 96 GLY B C 1
ATOM 1358 O O . GLY B 1 96 ? 7.219 0.351 -6.289 1 89.62 96 GLY B O 1
#

Solvent-accessible surface area (backbone atoms only — not comparable to full-atom values): 8972 Å² total; per-residue (Å²): 125,69,74,68,32,29,29,21,29,35,63,26,38,26,39,31,49,41,85,99,77,41,81,43,66,30,28,27,73,27,47,42,94,43,33,25,50,77,77,26,28,30,20,28,41,66,27,37,31,45,56,54,98,81,49,85,36,27,30,70,35,46,34,82,36,28,30,48,77,82,27,32,26,22,25,38,64,21,37,27,70,42,76,18,27,28,71,34,47,44,94,44,33,30,37,29,125,68,73,67,30,28,28,19,29,36,62,26,37,28,39,32,49,41,86,98,76,41,80,43,65,31,26,28,72,28,46,43,94,43,32,26,50,77,77,25,29,31,20,29,40,66,26,36,30,45,58,52,98,82,47,84,34,27,29,69,35,46,34,81,36,27,31,49,77,81,27,31,26,21,25,38,64,21,37,28,70,42,76,18,28,28,73,33,47,43,94,44,33,31,38,28

Radius of gyration: 18.4 Å; Cα contacts (8 Å, |Δi|>4): 600; chains: 2; bounding box: 27×66×36 Å

Organism: Piscirickettsia salmonis (NCBI:txid1238)

Secondary structure (DSSP, 8-state):
----EEBPBTT-EEEEEETTTEEEEEEE----SSEEETTEEBPBTT-EEE-STT-EEEB----SSEEETTEEBPBTT-BBTTS-BB----SSEEE-/-PPPEEBPBTT-EEEEEETTTEEEEEEE----SSEEETTEEBPBTT-EEESSTT-EEEB----SSEEETTEEBPBTT-BBTTS-BB----SSEEE-

Sequence (192 aa):
MGQVRPAARKGDSTTANVANIGVIGGHLIGGSPDVFINKQPAARVQDAGQYCIAVINQVTEGAQTVFINGKPAAKKTSSMSLSGQVTSGSADVFLGMGQVRPAARKGDSTTANVANIGVIGGHLIGGSPDVFINKQPAARVQDAGQYCIAVINQVTEGAQTVFINGKPAAKKTSSMSLSGQVTSGSADVFLG

Foldseek 3Di:
DPDWFFFAFFFFKKWAQDPPPGIFIWTFHDADPPDDDPNTHFFFFQGWIDTDPPDIKTFHDAADPDDDPRTHTHGFQGAMPRRMTGHDHHPPDIGD/DPDWFFFAFFFFKKWAQDPPPGIFIWTFHDADPPDDDPNTHFFFFQGWIDTDPPDIKTFHDAADPDDDPRTHTHGFQGAMPRRMTGHDHHPPDIGD

Nearest PDB structures (foldseek):
  4jiw-assembly3_L  TM=8.060E-01  e=4.119E-05  Escherichia coli CFT073
  4jiv-assembly1_D  TM=8.015E-01  e=8.722E-04  Vibrio cholerae O1 biovar El Tor str. N16961
  4ku0-assembly1_D  TM=8.533E-01  e=1.951E-02  Tequatrovirus T4
  6p20-assembly1_D  TM=7.676E-01  e=1.951E-02  Phikzvirus phiKZ
  8pme-assembly1_C  TM=3.566E-01  e=5.356E+00  Oryza sativa Indica Group

InterPro domains:
  IPR008727 PAAR motif [PF05488] (25-76)